Protein AF-A0A7Y3PG27-F1 (afdb_monomer)

Foldseek 3Di:
DAFQACLVVLCVVVVHDLCRLCVQLVHDSVVSVCSNVVVDDDDPSSLCSSQVVSVHHSCVRGNRPPPPAAEPDDDDAQDKFFWAWAFWFNGIHTYGQAAPPGDHDPDWGQWMQGRNDIDGTPALNHEAEEEEQDCLLVLLQVVVCVVCVNYRYGYDYDYQVVLVVCQVVRVHAKYKHWAAPVQHDPVVVVAQKDKDWFKKFKKFKWAAAPLPVPQQDLVSCQVVLFAEQAADPPHRQVSVSQVVCVVVVHGRHPSNDPDDDHQHAQLSSLVCRHVVVGGIYIHTPLSCVVSNIGTNGMDMITIMMMHGPPRDDPVSVVVSVVCLPDPVSQVVQPVRPRMGGDD

pLDDT: mean 87.91, std 10.46, range [34.56, 98.31]

Sequence (343 aa):
MVIGNQVAARRGELGISPGEFARRIGISRQALHAIETGQSTPSVKVALQIAGQLGSTAEELFGAKTDEPALDFAPEPGRSYRLAVGRVRDRLVARRMEAPGGRISGGQSDALMLDGSITHGRGSGRSIFLSGCDPSLGVLADWMSKMDPSNGYRWILSQNSVAKEEVQTGLTNFGLI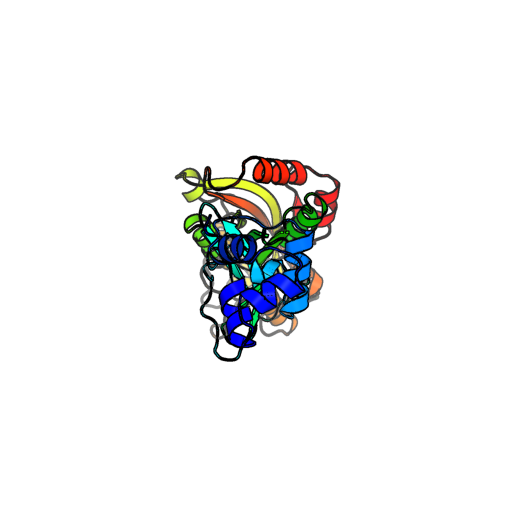HSDPSGTHDWLAEGGFRSVELCTWTISMVVGAGNPKRITSLGAANSGGYRLARRPDGSGAMSLLDAELTRLGTSLSTLSPTGLPEFPDHRSAAMAIKLGLADYGLVATSIALDEGLEVIESYEQKSLLIWADGSNDPVIVERIINELHSNLLSREVQALPGYAMAR

Nearest PDB structures (foldseek):
  7tav-assembly2_B  TM=7.473E-01  e=2.378E-10  Listeria monocytogenes
  1utx-assembly1_B  TM=8.776E-01  e=7.692E-05  Enterococcus faecalis
  2lyk-assembly1_B  TM=8.724E-01  e=1.628E-04  Enterococcus faecalis
  3f51-assembly1_A  TM=9.035E-01  e=8.802E-04  Corynebacterium glutamicum
  6jq1-assembly1_A  TM=6.980E-01  e=2.858E-04  Deinococcus geothermalis DSM 11300

Mean predicted aligned error: 10.67 Å

Solvent-accessible surface area (backbone atoms only — not comparable to full-atom values): 18705 Å² total; per-residue (Å²): 135,66,63,32,56,38,52,56,58,57,36,52,77,70,70,51,50,67,64,59,49,16,57,76,70,72,51,50,55,66,56,46,48,31,35,47,72,66,75,39,87,70,53,72,69,56,36,48,48,51,13,64,76,68,78,53,48,45,60,75,32,56,28,58,62,66,76,80,48,48,62,82,65,84,84,60,90,88,49,69,46,48,20,41,26,18,65,24,68,95,40,49,36,29,38,70,47,56,40,92,92,72,51,72,59,89,66,80,38,21,23,36,32,52,78,87,42,79,41,85,42,86,35,76,54,36,27,45,37,37,22,18,71,59,67,62,50,49,55,50,19,56,50,45,32,68,78,40,71,80,37,38,46,37,60,38,77,29,53,50,69,54,11,52,48,30,25,74,75,43,76,24,55,28,16,37,30,70,33,47,97,89,62,46,60,76,66,59,76,76,47,72,48,45,72,46,72,54,27,39,36,28,40,19,38,32,28,29,61,86,43,86,82,68,70,76,43,71,68,54,38,42,76,65,40,43,33,65,33,40,53,50,87,88,36,70,55,44,53,49,49,53,52,53,30,48,75,70,75,47,68,91,40,88,60,32,62,84,84,72,76,67,23,92,44,53,62,58,26,49,47,33,21,66,73,62,76,15,50,30,36,61,28,42,36,40,54,34,57,77,68,54,39,33,76,66,46,78,45,82,40,38,32,34,39,30,30,38,62,90,48,65,62,64,68,60,54,51,50,54,57,55,48,61,72,29,71,65,56,34,51,61,45,40,67,42,56,53,34,40,56,48,129

Structure (mmCIF, N/CA/C/O backbone):
data_AF-A0A7Y3PG27-F1
#
_entry.id   AF-A0A7Y3PG27-F1
#
loop_
_atom_site.group_PDB
_atom_site.id
_atom_site.type_symbol
_atom_site.label_atom_id
_atom_site.label_alt_id
_atom_site.label_comp_id
_atom_site.label_asym_id
_atom_site.label_entity_id
_atom_site.label_seq_id
_atom_site.pdbx_PDB_ins_code
_atom_site.Cartn_x
_atom_site.Cartn_y
_atom_site.Cartn_z
_atom_site.occupancy
_atom_site.B_iso_or_equiv
_atom_site.auth_seq_id
_atom_site.auth_comp_id
_atom_site.auth_asym_id
_atom_site.auth_atom_id
_atom_site.pdbx_PDB_model_num
ATOM 1 N N . MET A 1 1 ? 24.047 0.388 -26.188 1.00 34.84 1 MET A N 1
ATOM 2 C CA . MET A 1 1 ? 22.834 -0.408 -26.465 1.00 34.84 1 MET A CA 1
ATOM 3 C C . MET A 1 1 ? 23.241 -1.564 -27.364 1.00 34.84 1 MET A C 1
ATOM 5 O O . MET A 1 1 ? 23.559 -1.325 -28.521 1.00 34.84 1 MET A O 1
ATOM 9 N N . VAL A 1 2 ? 23.358 -2.778 -26.825 1.00 34.56 2 VAL A N 1
ATOM 10 C CA . VAL A 1 2 ? 23.652 -3.967 -27.639 1.00 34.56 2 VAL A CA 1
ATOM 11 C C . VAL A 1 2 ? 22.319 -4.451 -28.201 1.00 34.56 2 VAL A C 1
ATOM 13 O O . VAL A 1 2 ? 21.463 -4.920 -27.454 1.00 34.56 2 VAL A O 1
ATOM 16 N N . ILE A 1 3 ? 22.105 -4.258 -29.500 1.00 48.09 3 ILE A N 1
ATOM 17 C CA . ILE A 1 3 ? 20.931 -4.786 -30.201 1.00 48.09 3 ILE A CA 1
ATOM 18 C C . ILE A 1 3 ? 21.030 -6.314 -30.133 1.00 48.09 3 ILE A C 1
ATOM 20 O O . ILE A 1 3 ? 22.033 -6.885 -30.564 1.00 48.09 3 ILE A O 1
ATOM 24 N N . GLY A 1 4 ? 20.033 -6.976 -29.544 1.00 59.41 4 GLY A N 1
ATOM 25 C CA . GLY A 1 4 ? 19.963 -8.430 -29.526 1.00 59.41 4 GLY A CA 1
ATOM 26 C C . GLY A 1 4 ? 19.576 -8.906 -30.917 1.00 59.41 4 GLY A C 1
ATOM 27 O O . GLY A 1 4 ? 18.397 -8.996 -31.224 1.00 59.41 4 GLY A O 1
ATOM 28 N N . ASN A 1 5 ? 20.554 -9.162 -31.787 1.00 77.88 5 ASN A N 1
ATOM 29 C CA . ASN A 1 5 ? 20.273 -9.673 -33.123 1.00 77.88 5 ASN A CA 1
ATOM 30 C C . ASN A 1 5 ? 20.235 -11.207 -33.119 1.00 77.88 5 ASN A C 1
ATOM 32 O O . ASN A 1 5 ? 21.271 -11.853 -32.959 1.00 77.88 5 ASN A O 1
ATOM 36 N N . GLN A 1 6 ? 19.049 -11.787 -33.320 1.00 84.88 6 GLN A N 1
ATOM 37 C CA . GLN A 1 6 ? 18.854 -13.244 -33.373 1.00 84.88 6 GLN A CA 1
ATOM 38 C C . GLN A 1 6 ? 18.711 -13.802 -34.799 1.00 84.88 6 GLN A C 1
ATOM 40 O O . GLN A 1 6 ? 18.499 -15.003 -34.974 1.00 84.88 6 GLN A O 1
ATOM 45 N N . VAL A 1 7 ? 18.854 -12.968 -35.835 1.00 89.19 7 VAL A N 1
ATOM 46 C CA . VAL A 1 7 ? 18.618 -13.359 -37.236 1.00 89.19 7 VAL A CA 1
ATOM 47 C C . VAL A 1 7 ? 19.526 -14.513 -37.657 1.00 89.19 7 VAL A C 1
ATOM 49 O O . VAL A 1 7 ? 19.046 -15.493 -38.223 1.00 89.19 7 VAL A O 1
ATOM 52 N N . ALA A 1 8 ? 20.823 -14.442 -37.341 1.00 89.00 8 ALA A N 1
ATOM 53 C CA . ALA A 1 8 ? 21.778 -15.488 -37.711 1.00 89.00 8 ALA A CA 1
ATOM 54 C C . ALA A 1 8 ? 21.483 -16.828 -37.017 1.00 89.00 8 ALA A C 1
ATOM 56 O O . ALA A 1 8 ? 21.586 -17.880 -37.652 1.00 89.00 8 ALA A O 1
ATOM 57 N N . ALA A 1 9 ? 21.097 -16.780 -35.737 1.00 86.25 9 ALA A N 1
ATOM 58 C CA . ALA A 1 9 ? 20.768 -17.959 -34.940 1.00 86.25 9 ALA A CA 1
ATOM 59 C C . ALA A 1 9 ? 19.505 -18.651 -35.476 1.00 86.25 9 ALA A C 1
ATOM 61 O O . ALA A 1 9 ? 19.568 -19.814 -35.868 1.00 86.25 9 ALA A O 1
ATOM 62 N N . ARG A 1 10 ? 18.400 -17.908 -35.622 1.00 87.75 10 ARG A N 1
ATOM 63 C CA . ARG A 1 10 ? 17.125 -18.425 -36.152 1.00 87.75 10 ARG A CA 1
ATOM 64 C C . ARG A 1 10 ? 17.239 -18.932 -37.584 1.00 87.75 10 ARG A C 1
ATOM 66 O O . ARG A 1 10 ? 16.695 -19.977 -37.930 1.00 87.75 10 ARG A O 1
ATOM 73 N N . ARG A 1 11 ? 18.003 -18.235 -38.429 1.00 93.31 11 ARG A N 1
ATOM 74 C CA . ARG A 1 11 ? 18.301 -18.708 -39.786 1.00 93.31 11 ARG A CA 1
ATOM 75 C C . ARG A 1 11 ? 19.063 -20.041 -39.758 1.00 93.31 11 ARG A C 1
ATOM 77 O O . ARG A 1 11 ? 18.795 -20.909 -40.589 1.00 93.31 11 ARG A O 1
ATOM 84 N N . GLY A 1 12 ? 20.011 -20.188 -38.830 1.00 88.31 12 GLY A N 1
ATOM 85 C CA . GLY A 1 12 ? 20.780 -21.414 -38.613 1.00 88.31 12 GLY A CA 1
ATOM 86 C C . GLY A 1 12 ? 19.918 -22.590 -38.150 1.00 88.31 12 GLY A C 1
ATOM 87 O O . GLY A 1 12 ? 20.046 -23.673 -38.712 1.00 88.31 12 GLY A O 1
ATOM 88 N N . GLU A 1 13 ? 18.999 -22.364 -37.207 1.00 89.81 13 GLU A N 1
ATOM 89 C CA . GLU A 1 13 ? 18.023 -23.363 -36.731 1.00 89.81 13 GLU A CA 1
ATOM 90 C C . GLU A 1 13 ? 17.156 -23.918 -37.871 1.00 89.81 13 GLU A C 1
ATOM 92 O O . GLU A 1 13 ? 16.887 -25.115 -37.931 1.00 89.81 13 GLU A O 1
ATOM 97 N N . LEU A 1 14 ? 16.774 -23.059 -38.819 1.00 88.25 14 LEU A N 1
ATOM 98 C CA . LEU A 1 14 ? 15.997 -23.439 -40.002 1.00 88.25 14 LEU A CA 1
ATOM 99 C C . LEU A 1 14 ? 16.856 -24.014 -41.144 1.00 88.25 14 LEU A C 1
ATOM 101 O O . LEU A 1 14 ? 16.334 -24.306 -42.220 1.00 88.25 14 LEU A O 1
ATOM 105 N N . GLY A 1 15 ? 18.173 -24.145 -40.953 1.00 91.12 15 GLY A N 1
ATOM 106 C CA . GLY A 1 15 ? 19.094 -24.685 -41.956 1.00 91.12 15 GLY A CA 1
ATOM 107 C C . GLY A 1 15 ? 19.232 -23.828 -43.221 1.00 91.12 15 GLY A C 1
ATOM 108 O O . GLY A 1 15 ? 19.679 -24.318 -44.259 1.00 91.12 15 GLY A O 1
ATOM 109 N N . ILE A 1 16 ? 18.850 -22.546 -43.178 1.00 91.88 16 ILE A N 1
ATOM 110 C CA . ILE A 1 16 ? 18.845 -21.680 -44.363 1.00 91.88 16 ILE A CA 1
ATOM 111 C C . ILE A 1 16 ? 20.223 -21.026 -44.527 1.00 91.88 16 ILE A C 1
ATOM 113 O O . ILE A 1 16 ? 20.757 -20.380 -43.621 1.00 91.88 16 ILE A O 1
ATOM 117 N N . SER A 1 17 ? 20.823 -21.139 -45.713 1.00 93.44 17 SER A N 1
ATOM 118 C CA . SER A 1 17 ? 22.098 -20.462 -45.979 1.00 93.44 17 SER A CA 1
ATOM 119 C C . SER A 1 17 ? 21.923 -18.930 -46.050 1.00 93.44 17 SER A C 1
ATOM 121 O O . SER A 1 17 ? 20.880 -18.457 -46.510 1.00 93.44 17 SER A O 1
ATOM 123 N N . PRO A 1 18 ? 22.937 -18.118 -45.683 1.00 91.56 18 PRO A N 1
ATOM 124 C CA . PRO A 1 18 ? 22.844 -16.656 -45.779 1.00 91.56 18 PRO A CA 1
ATOM 125 C C . PRO A 1 18 ? 22.521 -16.161 -47.198 1.00 91.56 18 PRO A C 1
ATOM 127 O O . PRO A 1 18 ? 21.775 -15.206 -47.382 1.00 91.56 18 PRO A O 1
ATOM 130 N N . GLY A 1 19 ? 23.070 -16.818 -48.226 1.00 91.19 19 GLY A N 1
ATOM 131 C CA . GLY A 1 19 ? 22.827 -16.442 -49.622 1.00 91.19 19 GLY A CA 1
ATOM 132 C C . GLY A 1 19 ? 21.399 -16.738 -50.084 1.00 91.19 19 GLY A C 1
ATOM 133 O O . GLY A 1 19 ? 20.801 -15.931 -50.790 1.00 91.19 19 GLY A O 1
ATOM 134 N N . GLU A 1 20 ? 20.841 -17.876 -49.665 1.00 93.31 20 GLU A N 1
ATOM 135 C CA . GLU A 1 20 ? 19.439 -18.230 -49.915 1.00 93.31 20 GLU A CA 1
ATOM 136 C C . GLU A 1 20 ? 18.496 -17.262 -49.193 1.00 93.31 20 GLU A C 1
ATOM 138 O O . GLU A 1 20 ? 17.563 -16.736 -49.796 1.00 93.31 20 GLU A O 1
ATOM 143 N N . PHE A 1 21 ? 18.781 -16.964 -47.926 1.00 95.38 21 PHE A N 1
ATOM 144 C CA . PHE A 1 21 ? 17.953 -16.079 -47.117 1.00 95.38 21 PHE A CA 1
ATOM 145 C C . PHE A 1 21 ? 17.943 -14.639 -47.649 1.00 95.38 21 PHE A C 1
ATOM 147 O O . PHE A 1 21 ? 16.875 -14.068 -47.853 1.00 95.38 21 PHE A O 1
ATOM 154 N N . ALA A 1 22 ? 19.112 -14.079 -47.982 1.00 95.31 22 ALA A N 1
ATOM 155 C CA . ALA A 1 22 ? 19.217 -12.736 -48.560 1.00 95.31 22 ALA A CA 1
ATOM 156 C C . ALA A 1 22 ? 18.390 -12.601 -49.853 1.00 95.31 22 ALA A C 1
ATOM 158 O O . ALA A 1 22 ? 17.677 -11.612 -50.039 1.00 95.31 22 ALA A O 1
ATOM 159 N N . ARG A 1 23 ? 18.410 -13.640 -50.705 1.00 94.31 23 ARG A N 1
ATOM 160 C CA . ARG A 1 23 ? 17.624 -13.692 -51.947 1.00 94.31 23 ARG A CA 1
ATOM 161 C C . ARG A 1 23 ? 16.117 -13.681 -51.681 1.00 94.31 23 ARG A C 1
ATOM 163 O O . ARG A 1 23 ? 15.401 -12.973 -52.378 1.00 94.31 23 ARG A O 1
ATOM 170 N N . ARG A 1 24 ? 15.642 -14.428 -50.676 1.00 93.00 24 ARG A N 1
ATOM 171 C CA . ARG A 1 24 ? 14.215 -14.488 -50.295 1.00 93.00 24 ARG A CA 1
ATOM 172 C C . ARG A 1 24 ? 13.686 -13.157 -49.765 1.00 93.00 24 ARG A C 1
ATOM 174 O O . ARG A 1 24 ? 12.536 -12.816 -50.015 1.00 93.00 24 ARG A O 1
ATOM 181 N N . ILE A 1 25 ? 14.525 -12.410 -49.051 1.00 93.88 25 ILE A N 1
ATOM 182 C CA . ILE A 1 25 ? 14.184 -11.085 -48.515 1.00 93.88 25 ILE A CA 1
ATOM 183 C C . ILE A 1 25 ? 14.291 -9.993 -49.592 1.00 93.88 25 ILE A C 1
ATOM 185 O O . ILE A 1 25 ? 13.582 -8.990 -49.529 1.00 93.88 25 ILE A O 1
ATOM 189 N N . GLY A 1 26 ? 15.141 -10.198 -50.604 1.00 92.94 26 GLY A N 1
ATOM 190 C CA . GLY A 1 26 ? 15.402 -9.220 -51.662 1.00 92.94 26 GLY A CA 1
ATOM 191 C C . GLY A 1 26 ? 16.497 -8.215 -51.298 1.00 92.94 26 GLY A C 1
ATOM 192 O O . GLY A 1 26 ? 16.443 -7.066 -51.728 1.00 92.94 26 GLY A O 1
ATOM 193 N N . ILE A 1 27 ? 17.485 -8.632 -50.498 1.00 95.62 27 ILE A N 1
ATOM 194 C CA . ILE A 1 27 ? 18.646 -7.818 -50.102 1.00 95.62 27 ILE A CA 1
ATOM 195 C C . ILE A 1 27 ? 19.957 -8.493 -50.520 1.00 95.62 27 ILE A C 1
ATOM 197 O O . ILE A 1 27 ? 19.996 -9.682 -50.838 1.00 95.62 27 ILE A O 1
ATOM 201 N N . SER A 1 28 ? 21.061 -7.744 -50.522 1.00 95.25 28 SER A N 1
ATOM 202 C CA . SER A 1 28 ? 22.376 -8.323 -50.809 1.00 95.25 28 SER A CA 1
ATOM 203 C C . SER A 1 28 ? 22.864 -9.198 -49.647 1.00 95.25 28 SER A C 1
ATOM 205 O O . SER A 1 28 ? 22.522 -8.975 -48.485 1.00 95.25 28 SER A O 1
ATOM 207 N N . ARG A 1 29 ? 23.726 -10.183 -49.938 1.00 94.06 29 ARG A N 1
ATOM 208 C CA . ARG A 1 29 ? 24.367 -11.009 -48.897 1.00 94.06 29 ARG A CA 1
ATOM 209 C C . ARG A 1 29 ? 25.198 -10.164 -47.921 1.00 94.06 29 ARG A C 1
ATOM 211 O O . ARG A 1 29 ? 25.267 -10.496 -46.745 1.00 94.06 29 ARG A O 1
ATOM 218 N N . GLN A 1 30 ? 25.796 -9.072 -48.404 1.00 91.81 30 GLN A N 1
ATOM 219 C CA . GLN A 1 30 ? 26.521 -8.102 -47.577 1.00 91.81 30 GLN A CA 1
ATOM 220 C C . GLN A 1 30 ? 25.575 -7.343 -46.640 1.00 91.81 30 GLN A C 1
ATOM 222 O O . GLN A 1 30 ? 25.876 -7.223 -45.459 1.00 91.81 30 GLN A O 1
ATOM 227 N N . ALA A 1 31 ? 24.413 -6.902 -47.135 1.00 91.44 31 ALA A N 1
ATOM 228 C CA . ALA A 1 31 ? 23.398 -6.255 -46.308 1.00 91.44 31 ALA A CA 1
ATOM 229 C C . ALA A 1 31 ? 22.854 -7.212 -45.241 1.00 91.44 31 ALA A C 1
ATOM 231 O O . ALA A 1 31 ? 22.743 -6.830 -44.082 1.00 91.44 31 ALA A O 1
ATOM 232 N N . LEU A 1 32 ? 22.593 -8.477 -45.595 1.00 94.06 32 LEU A N 1
ATOM 233 C CA . LEU A 1 32 ? 22.205 -9.486 -44.608 1.00 94.06 32 LEU A CA 1
ATOM 234 C C . LEU A 1 32 ? 23.297 -9.692 -43.549 1.00 94.06 32 LEU A C 1
ATOM 236 O O . LEU A 1 32 ? 22.980 -9.750 -42.369 1.00 94.06 32 LEU A O 1
ATOM 240 N N . HIS A 1 33 ? 24.569 -9.776 -43.946 1.00 92.06 33 HIS A N 1
ATOM 241 C CA . HIS A 1 33 ? 25.676 -9.931 -43.000 1.00 92.06 33 HIS A CA 1
ATOM 242 C C . HIS A 1 33 ? 25.815 -8.727 -42.057 1.00 92.06 33 HIS A C 1
ATOM 244 O O . HIS A 1 33 ? 25.993 -8.906 -40.853 1.00 92.06 33 HIS A O 1
ATOM 250 N N . ALA A 1 34 ? 25.692 -7.507 -42.585 1.00 88.56 34 ALA A N 1
ATOM 251 C CA . ALA A 1 34 ? 25.728 -6.284 -41.790 1.00 88.56 34 ALA A CA 1
ATOM 252 C C . ALA A 1 34 ? 24.544 -6.211 -40.813 1.00 88.56 34 ALA A C 1
ATOM 254 O O . ALA A 1 34 ? 24.712 -5.782 -39.673 1.00 88.56 34 ALA A O 1
ATOM 255 N N . ILE A 1 35 ? 23.366 -6.697 -41.222 1.00 90.56 35 ILE A N 1
ATOM 256 C CA . ILE A 1 35 ? 22.224 -6.871 -40.326 1.00 90.56 35 ILE A CA 1
ATOM 257 C C . ILE A 1 35 ? 22.584 -7.898 -39.250 1.00 90.56 35 ILE A C 1
ATOM 259 O O . ILE A 1 35 ? 22.637 -7.520 -38.091 1.00 90.56 35 ILE A O 1
ATOM 263 N N . GLU A 1 36 ? 22.900 -9.148 -39.608 1.00 90.75 36 GLU A N 1
ATOM 264 C CA . GLU A 1 36 ? 23.181 -10.267 -38.683 1.00 90.75 36 GLU A CA 1
ATOM 265 C C . GLU A 1 36 ? 24.266 -9.971 -37.635 1.00 90.75 36 GLU A C 1
ATOM 267 O O . GLU A 1 36 ? 24.187 -10.465 -36.514 1.00 90.75 36 GLU A O 1
ATOM 272 N N . THR A 1 37 ? 25.265 -9.161 -37.984 1.00 85.94 37 THR A N 1
ATOM 273 C CA . THR A 1 37 ? 26.367 -8.764 -37.086 1.00 85.94 37 THR A CA 1
ATOM 274 C C . THR A 1 37 ? 26.085 -7.487 -36.290 1.00 85.94 37 THR A C 1
ATOM 276 O O . THR A 1 37 ? 26.927 -7.056 -35.506 1.00 85.94 37 THR A O 1
ATOM 279 N N . GLY A 1 38 ? 24.918 -6.865 -36.484 1.00 82.44 38 GLY A N 1
ATOM 280 C CA . GLY A 1 38 ? 24.526 -5.620 -35.820 1.00 82.44 38 GLY A CA 1
ATOM 281 C C . GLY A 1 38 ? 25.232 -4.367 -36.351 1.00 82.44 38 GLY A C 1
ATOM 282 O O . GLY A 1 38 ? 25.126 -3.309 -35.739 1.00 82.44 38 GLY A O 1
ATOM 283 N N . GLN A 1 39 ? 25.940 -4.461 -37.480 1.00 83.69 39 GLN A N 1
ATOM 284 C CA . GLN A 1 39 ? 26.626 -3.337 -38.129 1.00 83.69 39 GLN A CA 1
ATOM 285 C C . GLN A 1 39 ? 25.663 -2.390 -38.861 1.00 83.69 39 GLN A C 1
ATOM 287 O O . GLN A 1 39 ? 26.015 -1.243 -39.128 1.00 83.69 39 GLN A O 1
ATOM 292 N N . SER A 1 40 ? 24.453 -2.848 -39.195 1.00 84.25 40 SER A N 1
ATOM 293 C CA . SER A 1 40 ? 23.424 -2.019 -39.826 1.00 84.25 40 SER A CA 1
ATOM 294 C C . SER A 1 40 ? 22.029 -2.325 -39.295 1.00 84.25 40 SER A C 1
ATOM 296 O O . SER A 1 40 ? 21.631 -3.490 -39.228 1.00 84.25 40 SER A O 1
ATOM 298 N N . THR A 1 41 ? 21.254 -1.279 -39.018 1.00 84.38 41 THR A N 1
ATOM 299 C CA . THR A 1 41 ? 19.832 -1.400 -38.680 1.00 84.38 41 THR A CA 1
ATOM 300 C C . THR A 1 41 ? 19.006 -1.556 -39.963 1.00 84.38 41 THR A C 1
ATOM 302 O O . THR A 1 41 ? 19.097 -0.695 -40.844 1.00 84.38 41 THR A O 1
ATOM 305 N N . PRO A 1 42 ? 18.202 -2.626 -40.115 1.00 89.44 42 PRO A N 1
ATOM 306 C CA . PRO A 1 42 ? 17.343 -2.789 -41.283 1.00 89.44 42 PRO A CA 1
ATOM 307 C C . PRO A 1 42 ? 16.226 -1.738 -41.308 1.00 89.44 42 PRO A C 1
ATOM 309 O O . PRO A 1 42 ? 15.812 -1.215 -40.275 1.00 89.44 42 PRO A O 1
ATOM 312 N N . SER A 1 43 ? 15.676 -1.467 -42.494 1.00 90.75 43 SER A N 1
ATOM 313 C CA . SER A 1 43 ? 14.412 -0.730 -42.582 1.00 90.75 43 SER A CA 1
ATOM 314 C C . SER A 1 43 ? 13.268 -1.567 -41.999 1.00 90.75 43 SER A C 1
ATOM 316 O O . SER A 1 43 ? 13.325 -2.797 -42.023 1.00 90.75 43 SER A O 1
ATOM 318 N N . VAL A 1 44 ? 12.190 -0.916 -41.546 1.00 86.88 44 VAL A N 1
ATOM 319 C CA . VAL A 1 44 ? 10.996 -1.599 -41.004 1.00 86.88 44 VAL A CA 1
ATOM 320 C C . VAL A 1 44 ? 10.468 -2.663 -41.973 1.00 86.88 44 VAL A C 1
ATOM 322 O O . VAL A 1 44 ? 10.156 -3.778 -41.569 1.00 86.88 44 VAL A O 1
ATOM 325 N N . LYS A 1 45 ? 10.448 -2.360 -43.278 1.00 92.75 45 LYS A N 1
ATOM 326 C CA . LYS A 1 45 ? 10.041 -3.310 -44.322 1.00 92.75 45 LYS A CA 1
ATOM 327 C C . LYS A 1 45 ? 10.922 -4.564 -44.332 1.00 92.75 45 LYS A C 1
ATOM 329 O O . LYS A 1 45 ? 10.397 -5.672 -44.345 1.00 92.75 45 LYS A O 1
ATOM 334 N N . VAL A 1 46 ? 12.243 -4.389 -44.306 1.00 93.31 46 VAL A N 1
ATOM 335 C CA . VAL A 1 46 ? 13.200 -5.505 -44.309 1.00 93.31 46 VAL A CA 1
ATOM 336 C C . VAL A 1 46 ? 13.105 -6.300 -43.004 1.00 93.31 46 VAL A C 1
ATOM 338 O O . VAL A 1 46 ? 13.110 -7.526 -43.048 1.00 93.31 46 VAL A O 1
ATOM 341 N N . ALA A 1 47 ? 12.941 -5.631 -41.861 1.00 91.75 47 ALA A N 1
ATOM 342 C CA . ALA A 1 47 ? 12.762 -6.281 -40.564 1.00 91.75 47 ALA A CA 1
ATOM 343 C C . ALA A 1 47 ? 11.512 -7.178 -40.532 1.00 91.75 47 ALA A C 1
ATOM 345 O O . ALA A 1 47 ? 11.604 -8.336 -40.132 1.00 91.75 47 ALA A O 1
ATOM 346 N N . LEU A 1 48 ? 10.369 -6.688 -41.028 1.00 91.81 48 LEU A N 1
ATOM 347 C CA . LEU A 1 48 ? 9.124 -7.463 -41.106 1.00 91.81 48 LEU A CA 1
ATOM 348 C C . LEU A 1 48 ? 9.216 -8.633 -42.096 1.00 91.81 48 LEU A C 1
ATOM 350 O O . LEU A 1 48 ? 8.676 -9.705 -41.831 1.00 91.81 48 LEU A O 1
ATOM 354 N N . GLN A 1 49 ? 9.922 -8.466 -43.220 1.00 93.50 49 GLN A N 1
ATOM 355 C CA . GLN A 1 49 ? 10.172 -9.569 -44.157 1.00 93.50 49 GLN A CA 1
ATOM 356 C C . GLN A 1 49 ? 11.050 -10.657 -43.530 1.00 93.50 49 GLN A C 1
ATOM 358 O O . GLN A 1 49 ? 10.776 -11.843 -43.715 1.00 93.50 49 GLN A O 1
ATOM 363 N N . ILE A 1 50 ? 12.091 -10.262 -42.788 1.00 93.69 50 ILE A N 1
ATOM 364 C CA . ILE A 1 50 ? 12.966 -11.190 -42.064 1.00 93.69 50 ILE A CA 1
ATOM 365 C C . ILE A 1 50 ? 12.156 -11.946 -41.004 1.00 93.69 50 ILE A C 1
ATOM 367 O O . ILE A 1 50 ? 12.215 -13.173 -40.967 1.00 93.69 50 ILE A O 1
ATOM 371 N N . ALA A 1 51 ? 11.351 -11.234 -40.212 1.00 92.31 51 ALA A N 1
ATOM 372 C CA . ALA A 1 51 ? 10.457 -11.806 -39.207 1.00 92.31 51 ALA A CA 1
ATOM 373 C C . ALA A 1 51 ? 9.489 -12.836 -39.810 1.00 92.31 51 ALA A C 1
ATOM 375 O O . ALA A 1 51 ? 9.450 -13.986 -39.371 1.00 92.31 51 ALA A O 1
ATOM 376 N N . GLY A 1 52 ? 8.803 -12.471 -40.898 1.00 90.75 52 GLY A N 1
ATOM 377 C CA . GLY A 1 52 ? 7.869 -13.360 -41.588 1.00 90.75 52 GLY A CA 1
ATOM 378 C C . GLY A 1 52 ? 8.517 -14.626 -42.158 1.00 90.75 52 GLY A C 1
ATOM 379 O O . GLY A 1 52 ? 7.919 -15.695 -42.093 1.00 90.75 52 GLY A O 1
ATOM 380 N N . GLN A 1 53 ? 9.747 -14.543 -42.679 1.00 91.88 53 GLN A N 1
ATOM 381 C CA . GLN A 1 53 ? 10.470 -15.714 -43.203 1.00 91.88 53 GLN A CA 1
ATOM 382 C C . GLN A 1 53 ? 11.025 -16.631 -42.104 1.00 91.88 53 GLN A C 1
ATOM 384 O O . GLN A 1 53 ? 11.252 -17.811 -42.362 1.00 91.88 53 GLN A O 1
ATOM 389 N N . LEU A 1 54 ? 11.265 -16.098 -40.905 1.00 90.44 54 LEU A N 1
ATOM 390 C CA . LEU A 1 54 ? 11.768 -16.857 -39.757 1.00 90.44 54 LEU A CA 1
ATOM 391 C C . LEU A 1 54 ? 10.650 -17.335 -38.819 1.00 90.44 54 LEU A C 1
ATOM 393 O O . LEU A 1 54 ? 10.947 -18.011 -37.840 1.00 90.44 54 LEU A O 1
ATOM 397 N N . GLY A 1 55 ? 9.385 -16.999 -39.100 1.00 85.00 55 GLY A N 1
ATOM 398 C CA . GLY A 1 55 ? 8.254 -17.355 -38.238 1.00 85.00 55 GLY A CA 1
ATOM 399 C C . GLY A 1 55 ? 8.310 -16.698 -36.853 1.00 85.00 55 GLY A C 1
ATOM 400 O O . GLY A 1 55 ? 7.840 -17.284 -35.885 1.00 85.00 55 GLY A O 1
ATOM 401 N N . SER A 1 56 ? 8.911 -15.511 -36.759 1.00 85.69 56 SER A N 1
ATOM 402 C CA . SER A 1 56 ? 9.138 -14.758 -35.517 1.00 85.69 56 SER A CA 1
ATOM 403 C C . SER A 1 56 ? 8.635 -13.319 -35.690 1.00 85.69 56 SER A C 1
ATOM 405 O O . SER A 1 56 ? 8.115 -12.960 -36.750 1.00 85.69 56 SER A O 1
ATOM 407 N N . THR A 1 57 ? 8.750 -12.485 -34.660 1.00 85.06 57 THR A N 1
ATOM 408 C CA . THR A 1 57 ? 8.421 -11.051 -34.723 1.00 85.06 57 THR A CA 1
ATOM 409 C C . THR A 1 57 ? 9.675 -10.190 -34.891 1.00 85.06 57 THR A C 1
ATOM 411 O O . THR A 1 57 ? 10.796 -10.627 -34.626 1.00 85.06 57 THR A O 1
ATOM 414 N N . ALA A 1 58 ? 9.514 -8.947 -35.358 1.00 84.44 58 ALA A N 1
ATOM 415 C CA . ALA A 1 58 ? 10.649 -8.030 -35.469 1.00 84.44 58 ALA A CA 1
ATOM 416 C C . ALA A 1 58 ? 11.223 -7.699 -34.078 1.00 84.44 58 ALA A C 1
ATOM 418 O O . ALA A 1 58 ? 12.432 -7.547 -33.928 1.00 84.44 58 ALA A O 1
ATOM 419 N N . GLU A 1 59 ? 10.365 -7.656 -33.063 1.00 79.06 59 GLU A N 1
ATOM 420 C CA . GLU A 1 59 ? 10.708 -7.451 -31.661 1.00 79.06 59 GLU A CA 1
ATOM 421 C C . GLU A 1 59 ? 11.565 -8.596 -31.103 1.00 79.06 59 GLU A C 1
ATOM 423 O O . GLU A 1 59 ? 12.575 -8.339 -30.458 1.00 79.06 59 GLU A O 1
ATOM 428 N N . GLU A 1 60 ? 11.232 -9.855 -31.392 1.00 76.50 60 GLU A N 1
ATOM 429 C CA . GLU A 1 60 ? 12.035 -11.015 -30.967 1.00 76.50 60 GLU A CA 1
ATOM 430 C C . GLU A 1 60 ? 13.409 -11.080 -31.657 1.00 76.50 60 GLU A C 1
ATOM 432 O O . GLU A 1 60 ? 14.394 -11.514 -31.055 1.00 76.50 60 GLU A O 1
ATOM 437 N N . LEU A 1 61 ? 13.487 -10.662 -32.926 1.00 82.69 61 LEU A N 1
ATOM 438 C CA . LEU A 1 61 ? 14.701 -10.770 -33.743 1.00 82.69 61 LEU A CA 1
ATOM 439 C C . LEU A 1 61 ? 15.669 -9.598 -33.597 1.00 82.69 61 LEU A C 1
ATOM 441 O O . LEU A 1 61 ? 16.875 -9.791 -33.767 1.00 82.69 61 LEU A O 1
ATOM 445 N N . PHE A 1 62 ? 15.136 -8.399 -33.362 1.00 82.62 62 PHE A N 1
ATOM 446 C CA . PHE A 1 62 ? 15.884 -7.140 -33.348 1.00 82.62 62 PHE A CA 1
ATOM 447 C C . PHE A 1 62 ? 15.694 -6.338 -32.060 1.00 82.62 62 PHE A C 1
ATOM 449 O O . PHE A 1 62 ? 16.247 -5.241 -31.943 1.00 82.62 62 PHE A O 1
ATOM 456 N N . GLY A 1 63 ? 14.916 -6.847 -31.103 1.00 66.38 63 GLY A N 1
ATOM 457 C CA . GLY A 1 63 ? 14.769 -6.236 -29.793 1.00 66.38 63 GLY A CA 1
ATOM 458 C C . GLY A 1 63 ? 16.131 -6.034 -29.137 1.00 66.38 63 GLY A C 1
ATOM 459 O O . GLY A 1 63 ? 17.055 -6.839 -29.286 1.00 66.38 63 GLY A O 1
ATOM 460 N N . ALA A 1 64 ? 16.293 -4.933 -28.406 1.00 57.31 64 ALA A N 1
ATOM 461 C CA . ALA A 1 64 ? 17.430 -4.829 -27.502 1.00 57.31 64 ALA A CA 1
ATOM 462 C C . ALA A 1 64 ? 17.413 -6.057 -26.578 1.00 57.31 64 ALA A C 1
ATOM 464 O O . ALA A 1 64 ? 16.336 -6.458 -26.135 1.00 57.31 64 ALA A O 1
ATOM 465 N N . LYS A 1 65 ? 18.581 -6.639 -26.262 1.00 50.78 65 LYS A N 1
ATOM 466 C CA . LYS A 1 65 ? 18.668 -7.449 -25.042 1.00 50.78 65 LYS A CA 1
ATOM 467 C C . LYS A 1 65 ? 18.254 -6.507 -23.919 1.00 50.78 65 LYS A C 1
ATOM 469 O O . LYS A 1 65 ? 19.007 -5.596 -23.580 1.00 50.78 65 LYS A O 1
ATOM 474 N N . THR A 1 66 ? 17.019 -6.637 -23.453 1.00 54.16 66 THR A N 1
ATOM 475 C CA . THR A 1 66 ? 16.560 -5.928 -22.271 1.00 54.16 66 THR A CA 1
ATOM 476 C C . THR A 1 66 ? 17.449 -6.383 -21.133 1.00 54.16 66 THR A C 1
ATOM 478 O O . THR A 1 66 ? 17.720 -7.581 -21.030 1.00 54.16 66 THR A O 1
ATOM 481 N N . ASP A 1 67 ? 17.929 -5.441 -20.320 1.00 61.53 67 ASP A N 1
ATOM 482 C CA . ASP A 1 67 ? 18.479 -5.784 -19.010 1.00 61.53 67 ASP A CA 1
ATOM 483 C C . ASP A 1 67 ? 17.514 -6.797 -18.384 1.00 61.53 67 ASP A C 1
ATOM 485 O O . ASP A 1 67 ? 16.310 -6.529 -18.336 1.00 61.53 67 ASP A O 1
ATOM 489 N N . GLU A 1 68 ? 17.989 -7.988 -18.015 1.00 72.19 68 GLU A N 1
ATOM 490 C CA . GLU A 1 68 ? 17.108 -8.948 -17.356 1.00 72.19 68 GLU A CA 1
ATOM 491 C C . GLU A 1 68 ? 16.621 -8.294 -16.062 1.00 72.19 68 GLU A C 1
ATOM 493 O O . GLU A 1 68 ? 17.445 -7.841 -15.259 1.00 72.19 68 GLU A O 1
ATOM 498 N N . PRO A 1 69 ? 15.299 -8.148 -15.876 1.00 84.44 69 PRO A N 1
ATOM 499 C CA . PRO A 1 69 ? 14.801 -7.442 -14.718 1.00 84.44 69 PRO A CA 1
ATOM 500 C C . PRO A 1 69 ? 15.126 -8.242 -13.458 1.00 84.44 69 PRO A C 1
ATOM 502 O O . PRO A 1 69 ? 14.930 -9.458 -13.410 1.00 84.44 69 PRO A O 1
ATOM 505 N N . ALA A 1 70 ? 15.577 -7.550 -12.416 1.00 86.12 70 ALA A N 1
ATOM 506 C CA . ALA A 1 70 ? 15.732 -8.163 -11.107 1.00 86.12 70 ALA A CA 1
ATOM 507 C C . ALA A 1 70 ? 14.348 -8.547 -10.565 1.00 86.12 70 ALA A C 1
ATOM 509 O O . ALA A 1 70 ? 13.440 -7.713 -10.526 1.00 86.12 70 ALA A O 1
ATOM 510 N N . LEU A 1 71 ? 14.190 -9.807 -10.161 1.00 88.44 71 LEU A N 1
ATOM 511 C CA . LEU A 1 71 ? 12.964 -10.308 -9.544 1.00 88.44 71 LEU A CA 1
ATOM 512 C C . LEU A 1 71 ? 12.940 -9.946 -8.058 1.00 88.44 71 LEU A C 1
ATOM 514 O O . LEU A 1 71 ? 13.945 -10.108 -7.368 1.00 88.44 71 LEU A O 1
ATOM 518 N N . ASP A 1 72 ? 11.783 -9.514 -7.556 1.00 84.69 72 ASP A N 1
ATOM 519 C CA . ASP A 1 72 ? 11.574 -9.239 -6.126 1.00 84.69 72 ASP A CA 1
ATOM 520 C C . ASP A 1 72 ? 11.224 -10.484 -5.293 1.00 84.69 72 ASP A C 1
ATOM 522 O O . ASP A 1 72 ? 10.996 -10.394 -4.088 1.00 84.69 72 ASP A O 1
ATOM 526 N N . PHE A 1 73 ? 11.188 -11.660 -5.918 1.00 86.75 73 PHE A N 1
ATOM 527 C CA . PHE A 1 73 ? 10.836 -12.925 -5.284 1.00 86.75 73 PHE A CA 1
ATOM 528 C C . PHE A 1 73 ? 11.634 -14.084 -5.881 1.00 86.75 73 PHE A C 1
ATOM 530 O O . PHE A 1 73 ? 12.129 -14.006 -7.005 1.00 86.75 73 PHE A O 1
ATOM 537 N N . ALA A 1 74 ? 11.711 -15.188 -5.137 1.00 87.88 74 ALA A N 1
ATOM 538 C CA . ALA A 1 74 ? 12.209 -16.461 -5.643 1.00 87.88 74 ALA A CA 1
ATOM 539 C C . ALA A 1 74 ? 11.060 -17.228 -6.330 1.00 87.88 74 ALA A C 1
ATOM 541 O O . ALA A 1 74 ? 10.089 -17.575 -5.648 1.00 87.88 74 ALA A O 1
ATOM 542 N N . PRO A 1 75 ? 11.123 -17.493 -7.649 1.00 86.75 75 PRO A N 1
ATOM 543 C CA . PRO A 1 75 ? 10.085 -18.252 -8.339 1.00 86.75 75 PRO A CA 1
ATOM 544 C C . PRO A 1 75 ? 10.001 -19.699 -7.848 1.00 86.75 75 PRO A C 1
ATOM 546 O O . PRO A 1 75 ? 11.013 -20.380 -7.683 1.00 86.75 75 PRO A O 1
ATOM 549 N N . GLU A 1 76 ? 8.780 -20.186 -7.655 1.00 86.56 76 GLU A N 1
ATOM 550 C CA . GLU A 1 76 ? 8.499 -21.582 -7.338 1.00 86.56 76 GLU A CA 1
ATOM 551 C C . GLU A 1 76 ? 8.591 -22.429 -8.621 1.00 86.56 76 GLU A C 1
ATOM 553 O O . GLU A 1 76 ? 8.027 -22.043 -9.655 1.00 86.56 76 GLU A O 1
ATOM 558 N N . PRO A 1 77 ? 9.256 -23.598 -8.583 1.00 84.12 77 PRO A N 1
ATOM 559 C CA . PRO A 1 77 ? 9.319 -24.497 -9.731 1.00 84.12 77 PRO A CA 1
ATOM 560 C C . PRO A 1 77 ? 7.927 -24.887 -10.249 1.00 84.12 77 PRO A C 1
ATOM 562 O O . PRO A 1 77 ? 7.054 -25.275 -9.475 1.00 84.12 77 PRO A O 1
ATOM 565 N N . GLY A 1 78 ? 7.727 -24.806 -11.568 1.00 84.31 78 GLY A N 1
ATOM 566 C CA . GLY A 1 78 ? 6.470 -25.184 -12.230 1.00 84.31 78 GLY A CA 1
ATOM 567 C C . GLY A 1 78 ? 5.317 -24.189 -12.059 1.00 84.31 78 GLY A C 1
ATOM 568 O O . GLY A 1 78 ? 4.204 -24.468 -12.504 1.00 84.31 78 GLY A O 1
ATOM 569 N N . ARG A 1 79 ? 5.554 -23.031 -11.431 1.00 86.75 79 ARG A N 1
ATOM 570 C CA . ARG A 1 79 ? 4.549 -21.978 -11.274 1.00 86.75 79 ARG A CA 1
ATOM 571 C C . ARG A 1 79 ? 4.758 -20.861 -12.290 1.00 86.75 79 ARG A C 1
ATOM 573 O O . ARG A 1 79 ? 5.875 -20.409 -12.525 1.00 86.75 79 ARG A O 1
ATOM 580 N N . SER A 1 80 ? 3.655 -20.396 -12.867 1.00 88.81 80 SER A N 1
ATOM 581 C CA . SER A 1 80 ? 3.641 -19.226 -13.744 1.00 88.81 80 SER A CA 1
ATOM 582 C C . SER A 1 80 ? 3.316 -17.953 -12.969 1.00 88.81 80 SER A C 1
ATOM 584 O O . SER A 1 80 ? 2.517 -17.979 -12.029 1.00 88.81 80 SER A O 1
ATOM 586 N N . TYR A 1 81 ? 3.895 -16.834 -13.403 1.00 88.94 81 TYR A N 1
ATOM 587 C CA . TYR A 1 81 ? 3.705 -15.531 -12.764 1.00 88.94 81 TYR A CA 1
ATOM 588 C C . TYR A 1 81 ? 3.388 -14.444 -13.779 1.00 88.94 81 TYR A C 1
ATOM 590 O O . TYR A 1 81 ? 3.973 -14.397 -14.864 1.00 88.94 81 TYR A O 1
ATOM 598 N N . ARG A 1 82 ? 2.500 -13.525 -13.394 1.00 90.06 82 ARG A N 1
ATOM 599 C CA . ARG A 1 82 ? 2.281 -12.276 -14.120 1.00 90.06 82 ARG A CA 1
ATOM 600 C C . ARG A 1 82 ? 3.164 -11.210 -13.501 1.00 90.06 82 ARG A C 1
ATOM 602 O O . ARG A 1 82 ? 3.127 -10.987 -12.291 1.00 90.06 82 ARG A O 1
ATOM 609 N N . LEU A 1 83 ? 3.963 -10.565 -14.337 1.00 90.69 83 LEU A N 1
ATOM 610 C CA . LEU A 1 83 ? 4.965 -9.609 -13.901 1.00 90.69 83 LEU A CA 1
ATOM 611 C C . LEU A 1 83 ? 4.620 -8.214 -14.414 1.00 90.69 83 LEU A C 1
ATOM 613 O O . LEU A 1 83 ? 4.283 -8.027 -15.586 1.00 90.69 83 LEU A O 1
ATOM 617 N N . ALA A 1 84 ? 4.736 -7.237 -13.527 1.00 91.56 84 ALA A N 1
ATOM 618 C CA . ALA A 1 84 ? 4.853 -5.840 -13.893 1.00 91.56 84 ALA A CA 1
ATOM 619 C C . ALA A 1 84 ? 6.339 -5.479 -13.948 1.00 91.56 84 ALA A C 1
ATOM 621 O O . ALA A 1 84 ? 7.097 -5.830 -13.045 1.00 91.56 84 ALA A O 1
ATOM 622 N N . VAL A 1 85 ? 6.761 -4.806 -15.013 1.00 92.00 85 VAL A N 1
ATOM 623 C CA . VAL A 1 85 ? 8.168 -4.500 -15.286 1.00 92.00 85 VAL A CA 1
ATOM 624 C C . VAL A 1 85 ? 8.323 -2.996 -15.416 1.00 92.00 85 VAL A C 1
ATOM 626 O O . VAL A 1 85 ? 7.624 -2.347 -16.196 1.00 92.00 85 VAL A O 1
ATOM 629 N N . GLY A 1 86 ? 9.226 -2.440 -14.619 1.00 91.69 86 GLY A N 1
ATOM 630 C CA . GLY A 1 86 ? 9.415 -1.004 -14.485 1.00 91.69 86 GLY A CA 1
ATOM 631 C C . GLY A 1 86 ? 10.838 -0.667 -14.082 1.00 91.69 86 GLY A C 1
ATOM 632 O O . GLY A 1 86 ? 11.572 -1.516 -13.573 1.00 91.69 86 GLY A O 1
ATOM 633 N N . ARG A 1 87 ? 11.250 0.575 -14.333 1.00 90.62 87 ARG A N 1
ATOM 634 C CA . ARG A 1 87 ? 12.571 1.059 -13.930 1.00 90.62 87 ARG A CA 1
ATOM 635 C C . ARG A 1 87 ? 12.447 1.819 -12.611 1.00 90.62 87 ARG A C 1
ATOM 637 O O . ARG A 1 87 ? 11.680 2.775 -12.510 1.00 90.62 87 ARG A O 1
ATOM 644 N N . VAL A 1 88 ? 13.221 1.397 -11.618 1.00 93.25 88 VAL A N 1
ATOM 645 C CA . VAL A 1 88 ? 13.355 2.073 -10.326 1.00 93.25 88 VAL A CA 1
ATOM 646 C C . VAL A 1 88 ? 14.802 2.525 -10.211 1.00 93.25 88 VAL A C 1
ATOM 648 O O . VAL A 1 88 ? 15.718 1.701 -10.220 1.00 93.25 88 VAL A O 1
ATOM 651 N N . ARG A 1 89 ? 15.022 3.844 -10.156 1.00 90.25 89 ARG A N 1
ATOM 652 C CA . ARG A 1 89 ? 16.358 4.452 -10.268 1.00 90.25 89 ARG A CA 1
ATOM 653 C C . ARG A 1 89 ? 17.063 3.976 -11.553 1.00 90.25 89 ARG A C 1
ATOM 655 O O . ARG A 1 89 ? 16.554 4.163 -12.655 1.00 90.25 89 ARG A O 1
ATOM 662 N N . ASP A 1 90 ? 18.218 3.336 -11.426 1.00 84.25 90 ASP A N 1
ATOM 663 C CA . ASP A 1 90 ? 19.034 2.799 -12.511 1.00 84.25 90 ASP A CA 1
ATOM 664 C C . ASP A 1 90 ? 18.741 1.322 -12.835 1.00 84.25 90 ASP A C 1
ATOM 666 O O . ASP A 1 90 ? 19.349 0.771 -13.753 1.00 84.25 90 ASP A O 1
ATOM 670 N N . ARG A 1 91 ? 17.784 0.680 -12.150 1.00 87.44 91 ARG A N 1
ATOM 671 C CA . ARG A 1 91 ? 17.536 -0.768 -12.246 1.00 87.44 91 ARG A CA 1
ATOM 672 C C . ARG A 1 91 ? 16.201 -1.090 -12.895 1.00 87.44 91 ARG A C 1
ATOM 674 O O . ARG A 1 91 ? 15.190 -0.457 -12.601 1.00 87.44 91 ARG A O 1
ATOM 681 N N . LEU A 1 92 ? 16.188 -2.111 -13.750 1.00 88.94 92 LEU A N 1
ATOM 682 C CA . LEU A 1 92 ? 14.949 -2.720 -14.221 1.00 88.94 92 LEU A CA 1
ATOM 683 C C . LEU A 1 92 ? 14.496 -3.767 -13.197 1.00 88.94 92 LEU A C 1
ATOM 685 O O . LEU A 1 92 ? 15.258 -4.670 -12.855 1.00 88.94 92 LEU A O 1
ATOM 689 N N . VAL A 1 93 ? 13.270 -3.632 -12.703 1.00 92.12 93 VAL A N 1
ATOM 690 C CA . VAL A 1 93 ? 12.683 -4.497 -11.676 1.00 92.12 93 VAL A CA 1
ATOM 691 C C . VAL A 1 93 ? 11.442 -5.168 -12.249 1.00 92.12 93 VAL A C 1
ATOM 693 O O . VAL A 1 93 ? 10.626 -4.524 -12.915 1.00 92.12 93 VAL A O 1
ATOM 696 N N . ALA A 1 94 ? 11.300 -6.465 -11.989 1.00 91.81 94 ALA A N 1
ATOM 697 C CA . ALA A 1 94 ? 10.105 -7.238 -12.285 1.00 91.81 94 ALA A CA 1
ATOM 698 C C . ALA A 1 94 ? 9.431 -7.633 -10.975 1.00 91.81 94 ALA A C 1
ATOM 700 O O . ALA A 1 94 ? 10.005 -8.357 -10.162 1.00 91.81 94 ALA A O 1
ATOM 701 N N . ARG A 1 95 ? 8.197 -7.162 -10.803 1.00 91.19 95 ARG A N 1
ATOM 702 C CA . ARG A 1 95 ? 7.383 -7.407 -9.616 1.00 91.19 95 ARG A CA 1
ATOM 703 C C . ARG A 1 95 ? 6.222 -8.324 -9.932 1.00 91.19 95 ARG A C 1
ATOM 705 O O . ARG A 1 95 ? 5.546 -8.153 -10.951 1.00 91.19 95 ARG A O 1
ATOM 712 N N . ARG A 1 96 ? 5.958 -9.279 -9.045 1.00 89.75 96 ARG A N 1
ATOM 713 C CA . ARG A 1 96 ? 4.773 -10.138 -9.144 1.00 89.75 96 ARG A CA 1
ATOM 714 C C . ARG A 1 96 ? 3.490 -9.311 -8.984 1.00 89.75 96 ARG A C 1
ATOM 716 O O . ARG A 1 96 ? 3.365 -8.522 -8.053 1.00 89.75 96 ARG A O 1
ATOM 723 N N . MET A 1 97 ? 2.518 -9.511 -9.875 1.00 85.94 97 MET A N 1
ATOM 724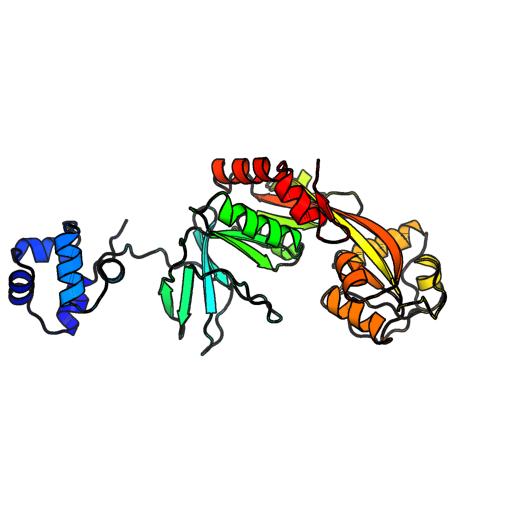 C CA . MET A 1 97 ? 1.239 -8.784 -9.840 1.00 85.94 97 MET A CA 1
ATOM 725 C C . MET A 1 97 ? 0.204 -9.386 -8.883 1.00 85.94 97 MET A C 1
ATOM 727 O O . MET A 1 97 ? -0.752 -8.709 -8.506 1.00 85.94 97 MET A O 1
ATOM 731 N N . GLU A 1 98 ? 0.334 -10.659 -8.513 1.00 77.88 98 GLU A N 1
ATOM 732 C CA . GLU A 1 98 ? -0.541 -11.293 -7.528 1.00 77.88 98 GLU A CA 1
ATOM 733 C C . GLU A 1 98 ? 0.042 -11.162 -6.121 1.00 77.88 98 GLU A C 1
ATOM 735 O O . GLU A 1 98 ? 1.148 -11.630 -5.857 1.00 77.88 98 GLU A O 1
ATOM 740 N N . ALA A 1 99 ? -0.729 -10.626 -5.179 1.00 65.50 99 ALA A N 1
ATOM 741 C CA . ALA A 1 99 ? -0.290 -10.573 -3.791 1.00 65.50 99 ALA A CA 1
ATOM 742 C C . ALA A 1 99 ? -0.330 -11.970 -3.129 1.00 65.50 99 ALA A C 1
ATOM 744 O O . ALA A 1 99 ? -1.148 -12.828 -3.506 1.00 65.50 99 ALA A O 1
ATOM 745 N N . PRO A 1 100 ? 0.507 -12.226 -2.108 1.00 52.66 100 PRO A N 1
ATOM 746 C CA . PRO A 1 100 ? 0.279 -13.316 -1.161 1.00 52.66 100 PRO A CA 1
ATOM 747 C C . PRO A 1 100 ? -1.152 -13.235 -0.594 1.00 52.66 100 PRO A C 1
ATOM 749 O O . PRO A 1 100 ? -1.631 -12.151 -0.274 1.00 52.66 100 PRO A O 1
ATOM 752 N N . GLY A 1 101 ? -1.867 -14.363 -0.521 1.00 55.31 101 GLY A N 1
ATOM 753 C CA . GLY A 1 101 ? -3.280 -14.394 -0.101 1.00 55.31 101 GLY A CA 1
ATOM 754 C C . GLY A 1 101 ? -4.313 -14.311 -1.236 1.00 55.31 101 GLY A C 1
ATOM 755 O O . GLY A 1 101 ? -5.507 -14.251 -0.966 1.00 55.31 101 GLY A O 1
ATOM 756 N N . GLY A 1 102 ? -3.883 -14.342 -2.504 1.00 54.31 102 GLY A N 1
ATOM 757 C CA . GLY A 1 102 ? -4.773 -14.612 -3.643 1.00 54.31 102 GLY A CA 1
ATOM 758 C C . GLY A 1 102 ? -5.491 -13.398 -4.237 1.00 54.31 102 GLY A C 1
ATOM 759 O O . GLY A 1 102 ? -6.372 -13.572 -5.075 1.00 54.31 102 GLY A O 1
ATOM 760 N N . ARG A 1 103 ? -5.115 -12.166 -3.862 1.00 61.53 103 ARG A N 1
ATOM 761 C CA . ARG A 1 103 ? -5.601 -10.974 -4.576 1.00 61.53 103 ARG A CA 1
ATOM 762 C C . ARG A 1 103 ? -4.942 -10.897 -5.951 1.00 61.53 103 ARG A C 1
ATOM 764 O O . ARG A 1 103 ? -3.727 -10.727 -6.061 1.00 61.53 103 ARG A O 1
ATOM 771 N N . ILE A 1 104 ? -5.761 -11.022 -6.990 1.00 65.12 104 ILE A N 1
ATOM 772 C CA . ILE A 1 104 ? -5.349 -10.872 -8.385 1.00 65.12 104 ILE A CA 1
ATOM 773 C C . ILE A 1 104 ? -5.483 -9.398 -8.765 1.00 65.12 104 ILE A C 1
ATOM 775 O O . ILE A 1 104 ? -6.571 -8.833 -8.677 1.00 65.12 104 ILE A O 1
ATOM 779 N N . SER A 1 105 ? -4.393 -8.780 -9.221 1.00 67.69 105 SER A N 1
ATOM 780 C CA . SER A 1 105 ? -4.464 -7.468 -9.867 1.00 67.69 105 SER A CA 1
ATOM 781 C C . SER A 1 105 ? -5.037 -7.614 -11.283 1.00 67.69 105 SER A C 1
ATOM 783 O O . SER A 1 105 ? -4.520 -8.384 -12.100 1.00 67.69 105 SER A O 1
ATOM 785 N N . GLY A 1 106 ? -6.128 -6.898 -11.572 1.00 66.81 106 GLY A N 1
ATOM 786 C CA . GLY A 1 106 ? -6.869 -6.994 -12.837 1.00 66.81 106 GLY A CA 1
ATOM 787 C C . GLY A 1 106 ? -6.185 -6.348 -14.052 1.00 66.81 106 GLY A C 1
ATOM 788 O O . GLY A 1 106 ? -6.648 -6.539 -15.172 1.00 66.81 106 GLY A O 1
ATOM 789 N N . GLY A 1 107 ? -5.087 -5.604 -13.863 1.00 74.69 107 GLY A N 1
ATOM 790 C CA . GLY A 1 107 ? -4.370 -4.918 -14.948 1.00 74.69 107 GLY A CA 1
ATOM 791 C C . GLY A 1 107 ? -3.555 -5.867 -15.831 1.00 74.69 107 GLY A C 1
ATOM 792 O O . GLY A 1 107 ? -3.146 -6.925 -15.370 1.00 74.69 107 GLY A O 1
ATOM 793 N N . GLN A 1 108 ? -3.296 -5.506 -17.092 1.00 82.00 108 GLN A N 1
ATOM 794 C CA . GLN A 1 108 ? -2.467 -6.301 -18.013 1.00 82.00 108 GLN A CA 1
ATOM 795 C C . GLN A 1 108 ? -1.006 -6.392 -17.531 1.00 82.00 108 GLN A C 1
ATOM 797 O O . GLN A 1 108 ? -0.464 -5.422 -17.005 1.00 82.00 108 GLN A O 1
ATOM 802 N N . SER A 1 109 ? -0.368 -7.553 -17.718 1.00 87.69 109 SER A N 1
ATOM 803 C CA . SER A 1 109 ? 1.030 -7.766 -17.333 1.00 87.69 109 SER A CA 1
ATOM 804 C C . SER A 1 109 ? 2.012 -7.259 -18.388 1.00 87.69 109 SER A C 1
ATOM 806 O O . SER A 1 109 ? 1.770 -7.372 -19.595 1.00 87.69 109 SER A O 1
ATOM 808 N N . ASP A 1 110 ? 3.146 -6.737 -17.925 1.00 88.00 110 ASP A N 1
ATOM 809 C CA . ASP A 1 110 ? 4.255 -6.304 -18.781 1.00 88.00 110 ASP A CA 1
ATOM 810 C C . ASP A 1 110 ? 5.133 -7.486 -19.202 1.00 88.00 110 ASP A C 1
ATOM 812 O O . ASP A 1 110 ? 5.766 -7.442 -20.252 1.00 88.00 110 ASP A O 1
ATOM 816 N N . ALA A 1 111 ? 5.154 -8.552 -18.400 1.00 88.88 111 ALA A N 1
ATOM 817 C CA . ALA A 1 111 ? 5.819 -9.807 -18.714 1.00 88.88 111 ALA A CA 1
ATOM 818 C C . ALA A 1 111 ? 5.088 -11.005 -18.096 1.00 88.88 111 ALA A C 1
ATOM 820 O O . ALA A 1 111 ? 4.282 -10.870 -17.170 1.00 88.88 111 ALA A O 1
ATOM 821 N N . LEU A 1 112 ? 5.358 -12.188 -18.635 1.00 89.00 112 LEU A N 1
ATOM 822 C CA . LEU A 1 112 ? 4.926 -13.467 -18.084 1.00 89.00 112 LEU A CA 1
ATOM 823 C C . LEU A 1 112 ? 6.162 -14.309 -17.797 1.00 89.00 112 LEU A C 1
ATOM 825 O O . LEU A 1 112 ? 7.028 -14.442 -18.659 1.00 89.00 112 LEU A O 1
ATOM 829 N N . MET A 1 113 ? 6.226 -14.900 -16.609 1.00 88.00 113 MET A N 1
ATOM 830 C CA . MET A 1 113 ? 7.190 -15.954 -16.320 1.00 88.00 113 MET A CA 1
ATOM 831 C C . MET A 1 113 ? 6.510 -17.304 -16.501 1.00 88.00 113 MET A C 1
ATOM 833 O O . MET A 1 113 ? 5.576 -17.625 -15.764 1.00 88.00 113 MET A O 1
ATOM 837 N N . LEU A 1 114 ? 6.982 -18.073 -17.478 1.00 85.50 114 LEU A N 1
ATOM 838 C CA . LEU A 1 114 ? 6.510 -19.417 -17.802 1.00 85.50 114 LEU A CA 1
ATOM 839 C C . LEU A 1 114 ? 7.714 -20.358 -17.737 1.00 85.50 114 LEU A C 1
ATOM 841 O O . LEU A 1 114 ? 8.725 -20.096 -18.383 1.00 85.50 114 LEU A O 1
ATOM 845 N N . ASP A 1 115 ? 7.635 -21.408 -16.917 1.00 79.31 115 ASP A N 1
ATOM 846 C CA . ASP A 1 115 ? 8.702 -22.408 -16.748 1.00 79.31 115 ASP A CA 1
ATOM 847 C C . ASP A 1 115 ? 10.095 -21.798 -16.493 1.00 79.31 115 ASP A C 1
ATOM 849 O O . ASP A 1 115 ? 11.104 -22.197 -17.072 1.00 79.31 115 ASP A O 1
ATOM 853 N N . GLY A 1 116 ? 10.146 -20.771 -15.636 1.00 74.00 116 GLY A N 1
ATOM 854 C CA . GLY A 1 116 ? 11.378 -20.058 -15.274 1.00 74.00 116 GLY A CA 1
ATOM 855 C C . GLY A 1 116 ? 11.905 -19.086 -16.336 1.00 74.00 116 GLY A C 1
ATOM 856 O O . GLY A 1 116 ? 12.869 -18.374 -16.072 1.00 74.00 116 GLY A O 1
ATOM 857 N N . SER A 1 117 ? 11.265 -19.003 -17.504 1.00 78.12 117 SER A N 1
ATOM 858 C CA . SER A 1 117 ? 11.632 -18.077 -18.577 1.00 78.12 117 SER A CA 1
ATOM 859 C C . SER A 1 117 ? 10.708 -16.862 -18.591 1.00 78.12 117 SER A C 1
ATOM 861 O O . SER A 1 117 ? 9.483 -16.996 -18.558 1.00 78.12 117 SER A O 1
ATOM 863 N N . ILE A 1 118 ? 11.289 -15.661 -18.653 1.00 82.56 118 ILE A N 1
ATOM 864 C CA . ILE A 1 118 ? 10.531 -14.412 -18.772 1.00 82.56 118 ILE A CA 1
ATOM 865 C C . ILE A 1 118 ? 10.272 -14.131 -20.251 1.00 82.56 118 ILE A C 1
ATOM 867 O O . ILE A 1 118 ? 11.192 -14.060 -21.061 1.00 82.56 118 ILE A O 1
ATOM 871 N N . THR A 1 119 ? 9.003 -13.943 -20.591 1.00 80.25 119 THR A N 1
ATOM 872 C CA . THR A 1 119 ? 8.540 -13.537 -21.919 1.00 80.25 119 THR A CA 1
ATOM 873 C C . THR A 1 119 ? 7.887 -12.165 -21.830 1.00 80.25 119 THR A C 1
ATOM 875 O O . THR A 1 119 ? 7.200 -11.856 -20.851 1.00 80.25 119 THR A O 1
ATOM 878 N N . HIS A 1 120 ? 8.113 -11.319 -22.835 1.00 73.94 120 HIS A N 1
ATOM 879 C CA . HIS A 1 120 ? 7.493 -9.999 -22.874 1.00 73.94 120 HIS A CA 1
ATOM 880 C C . HIS A 1 120 ? 5.972 -10.123 -22.999 1.00 73.94 120 HIS A C 1
ATOM 882 O O . HIS A 1 120 ? 5.443 -10.851 -23.838 1.00 73.94 120 HIS A O 1
ATOM 888 N N . GLY A 1 121 ? 5.272 -9.399 -22.135 1.00 64.00 121 GLY A N 1
ATOM 889 C CA . GLY A 1 121 ? 3.839 -9.184 -22.213 1.00 64.00 121 GLY A CA 1
ATOM 890 C C . GLY A 1 121 ? 3.517 -8.026 -23.154 1.00 64.00 121 GLY A C 1
ATOM 891 O O . GLY A 1 121 ? 4.371 -7.512 -23.872 1.00 64.00 121 GLY A O 1
ATOM 892 N N . ARG A 1 122 ? 2.250 -7.605 -23.148 1.00 62.88 122 ARG A N 1
ATOM 893 C CA . ARG A 1 122 ? 1.763 -6.469 -23.955 1.00 62.88 122 ARG A CA 1
ATOM 894 C C . ARG A 1 122 ? 1.659 -5.158 -23.169 1.00 62.88 122 ARG A C 1
ATOM 896 O O . ARG A 1 122 ? 1.168 -4.174 -23.712 1.00 62.88 122 ARG A O 1
ATOM 903 N N . GLY A 1 123 ? 2.060 -5.159 -21.899 1.00 59.59 123 GLY A N 1
ATOM 904 C CA . GLY A 1 123 ? 2.105 -3.951 -21.081 1.00 59.59 123 GLY A CA 1
ATOM 905 C C . GLY A 1 123 ? 3.190 -2.967 -21.539 1.00 59.59 123 GLY A C 1
ATOM 906 O O . GLY A 1 123 ? 3.992 -3.267 -22.423 1.00 59.59 123 GLY A O 1
ATOM 907 N N . SER A 1 124 ? 3.207 -1.768 -20.9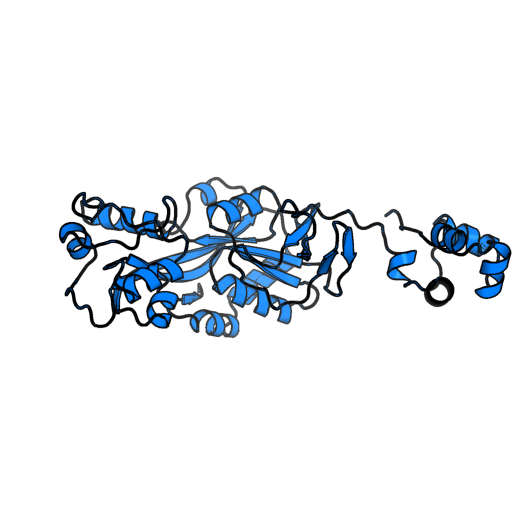53 1.00 63.66 124 SER A N 1
ATOM 908 C CA . SER A 1 124 ? 4.087 -0.678 -21.397 1.00 63.66 124 SER A CA 1
ATOM 909 C C . SER A 1 124 ? 5.570 -0.946 -21.128 1.00 63.66 124 SER A C 1
ATOM 911 O O . SER A 1 124 ? 6.419 -0.267 -21.702 1.00 63.66 124 SER A O 1
ATOM 913 N N . GLY A 1 125 ? 5.893 -1.879 -20.219 1.00 74.31 125 GLY A N 1
ATOM 914 C CA . GLY A 1 125 ? 7.263 -2.088 -19.732 1.00 74.31 125 GLY A CA 1
ATOM 915 C C . GLY A 1 125 ? 7.832 -0.871 -18.986 1.00 74.31 125 GLY A C 1
ATOM 916 O O . GLY A 1 125 ? 9.036 -0.786 -18.747 1.00 74.31 125 GLY A O 1
ATOM 917 N N . ARG A 1 126 ? 6.961 0.089 -18.650 1.00 85.50 126 ARG A N 1
ATOM 918 C CA . ARG A 1 126 ? 7.248 1.351 -17.959 1.00 85.50 126 ARG A CA 1
ATOM 919 C C . ARG A 1 126 ? 6.387 1.439 -16.704 1.00 85.50 126 ARG A C 1
ATOM 921 O O . ARG A 1 126 ? 5.649 2.407 -16.508 1.00 85.50 126 ARG A O 1
ATOM 928 N N . SER A 1 127 ? 6.402 0.376 -15.903 1.00 93.12 127 SER A N 1
ATOM 929 C CA . SER A 1 127 ? 5.627 0.369 -14.670 1.00 93.12 127 SER A CA 1
ATOM 930 C C . SER A 1 127 ? 6.219 1.321 -13.627 1.00 93.12 127 SER A C 1
ATOM 932 O O . SER A 1 127 ? 7.432 1.362 -13.433 1.00 93.12 127 SER A O 1
ATOM 934 N N . ILE A 1 128 ? 5.343 2.068 -12.957 1.00 95.50 128 ILE A N 1
ATOM 935 C CA . ILE A 1 128 ? 5.626 2.873 -11.770 1.00 95.50 128 ILE A CA 1
ATOM 936 C C . ILE A 1 128 ? 5.009 2.144 -10.586 1.00 95.50 128 ILE A C 1
ATOM 938 O O . ILE A 1 128 ? 3.789 1.974 -10.512 1.00 95.50 128 ILE A O 1
ATOM 942 N N . PHE A 1 129 ? 5.857 1.671 -9.681 1.00 95.81 129 PHE A N 1
ATOM 943 C CA . PHE A 1 129 ? 5.434 0.854 -8.553 1.00 95.81 129 PHE A CA 1
ATOM 944 C C . PHE A 1 129 ? 5.042 1.722 -7.359 1.00 95.81 129 PHE A C 1
ATOM 946 O O . PHE A 1 129 ? 5.769 2.643 -6.978 1.00 95.81 129 PHE A O 1
ATOM 953 N N . LEU A 1 130 ? 3.892 1.400 -6.772 1.00 96.00 130 LEU A N 1
ATOM 954 C CA . LEU A 1 130 ? 3.387 1.992 -5.545 1.00 96.00 130 LEU A CA 1
ATOM 955 C C . LEU A 1 130 ? 3.156 0.871 -4.534 1.00 96.00 130 LEU A C 1
ATOM 957 O O . LEU A 1 130 ? 2.262 0.047 -4.713 1.00 96.00 130 LEU A O 1
ATOM 961 N N . SER A 1 131 ? 3.960 0.829 -3.483 1.00 94.44 131 SER A N 1
ATOM 962 C CA . SER A 1 131 ? 3.940 -0.235 -2.480 1.00 94.44 131 SER A CA 1
ATOM 963 C C . SER A 1 131 ? 3.207 0.190 -1.219 1.00 94.44 131 SER A C 1
ATOM 965 O O . SER A 1 131 ? 3.551 1.208 -0.632 1.00 94.44 131 SER A O 1
ATOM 967 N N . GLY A 1 132 ? 2.232 -0.583 -0.754 1.00 91.19 132 GLY A N 1
ATOM 968 C CA . GLY A 1 132 ? 1.563 -0.310 0.520 1.00 91.19 132 GLY A CA 1
ATOM 969 C C . GLY A 1 132 ? 0.364 -1.214 0.768 1.00 91.19 132 GLY A C 1
ATOM 970 O O . GLY A 1 132 ? -0.061 -1.951 -0.121 1.00 91.19 132 GLY A O 1
ATOM 971 N N . CYS A 1 133 ? -0.195 -1.175 1.977 1.00 86.50 133 CYS A N 1
ATOM 972 C CA . CYS A 1 133 ? -1.369 -1.974 2.344 1.00 86.50 133 CYS A CA 1
ATOM 973 C C . CYS A 1 133 ? -2.694 -1.212 2.237 1.00 86.50 133 CYS A C 1
ATOM 975 O O . CYS A 1 133 ? -3.758 -1.828 2.323 1.00 86.50 133 CYS A O 1
ATOM 977 N N . ASP A 1 134 ? -2.635 0.102 2.030 1.00 88.75 134 ASP A N 1
ATOM 978 C CA . ASP A 1 134 ? -3.803 0.971 1.971 1.00 88.75 134 ASP A CA 1
ATOM 979 C C . ASP A 1 134 ? -4.510 0.882 0.596 1.00 88.75 134 ASP A C 1
ATOM 981 O O . ASP A 1 134 ? -3.864 1.078 -0.439 1.00 88.75 134 ASP A O 1
ATOM 985 N N . PRO A 1 135 ? -5.828 0.620 0.547 1.00 88.94 135 PRO A N 1
ATOM 986 C CA . PRO A 1 135 ? -6.597 0.588 -0.697 1.00 88.94 135 PRO A CA 1
ATOM 987 C C . PRO A 1 135 ? -6.634 1.912 -1.474 1.00 88.94 135 PRO A C 1
ATOM 989 O O . PRO A 1 135 ? -6.817 1.869 -2.693 1.00 88.94 135 PRO A O 1
ATOM 992 N N . SER A 1 136 ? -6.430 3.068 -0.830 1.00 92.00 136 SER A N 1
ATOM 993 C CA . SER A 1 136 ? -6.332 4.364 -1.526 1.00 92.00 136 SER A CA 1
ATOM 994 C C . SER A 1 136 ? -5.221 4.370 -2.584 1.00 92.00 136 SER A C 1
ATOM 996 O O . SER A 1 136 ? -5.355 5.016 -3.623 1.00 92.00 136 SER A O 1
ATOM 998 N N . LEU A 1 137 ? -4.170 3.566 -2.388 1.00 92.62 137 LEU A N 1
ATOM 999 C CA . LEU A 1 137 ? -3.084 3.402 -3.350 1.00 92.62 137 LEU A CA 1
ATOM 1000 C C . LEU A 1 137 ? -3.538 2.706 -4.637 1.00 92.62 137 LEU A C 1
ATOM 1002 O O . LEU A 1 137 ? -3.060 3.034 -5.720 1.00 92.62 137 LEU A O 1
ATOM 1006 N N . GLY A 1 138 ? -4.486 1.771 -4.530 1.00 90.88 138 GLY A N 1
ATOM 1007 C CA . GLY A 1 138 ? -5.113 1.122 -5.680 1.00 90.88 138 GLY A CA 1
ATOM 1008 C C . GLY A 1 138 ? -5.965 2.091 -6.497 1.00 90.88 138 GLY A C 1
ATOM 1009 O O . GLY A 1 138 ? -5.874 2.091 -7.724 1.00 90.88 138 GLY A O 1
ATOM 1010 N N . VAL A 1 139 ? -6.733 2.951 -5.817 1.00 93.25 139 VAL A N 1
ATOM 1011 C CA . VAL A 1 139 ? -7.521 4.021 -6.456 1.00 93.25 139 VAL A CA 1
ATOM 1012 C C . VAL A 1 139 ? -6.595 5.003 -7.176 1.00 93.25 139 VAL A C 1
ATOM 1014 O O . VAL A 1 139 ? -6.797 5.281 -8.358 1.00 93.25 139 VAL A O 1
ATOM 1017 N N . LEU A 1 140 ? -5.529 5.459 -6.507 1.00 94.88 140 LEU A N 1
ATOM 1018 C CA . LEU A 1 140 ? -4.520 6.335 -7.103 1.00 94.88 140 LEU A CA 1
ATOM 1019 C C . LEU A 1 140 ? -3.838 5.681 -8.315 1.00 94.88 140 LEU A C 1
ATOM 1021 O O . LEU A 1 140 ? -3.669 6.329 -9.344 1.00 94.88 140 LEU A O 1
ATOM 1025 N N . ALA A 1 141 ? -3.457 4.404 -8.230 1.00 93.38 141 ALA A N 1
ATOM 1026 C CA . ALA A 1 141 ? -2.790 3.708 -9.329 1.00 93.38 141 ALA A CA 1
ATOM 1027 C C . ALA A 1 141 ? -3.686 3.575 -10.576 1.00 93.38 141 ALA A C 1
ATOM 1029 O O . ALA A 1 141 ? -3.219 3.794 -11.698 1.00 93.38 141 ALA A O 1
ATOM 1030 N N . ASP A 1 142 ? -4.969 3.245 -10.410 1.00 91.81 142 ASP A N 1
ATOM 1031 C CA . ASP A 1 142 ? -5.905 3.177 -11.539 1.00 91.81 142 ASP A CA 1
ATOM 1032 C C . ASP A 1 142 ? -6.177 4.568 -12.133 1.00 91.81 142 ASP A C 1
ATOM 1034 O O . ASP A 1 142 ? -6.155 4.742 -13.355 1.00 91.81 142 ASP A O 1
ATOM 1038 N N . TRP A 1 143 ? -6.343 5.580 -11.274 1.00 94.56 143 TRP A N 1
ATOM 1039 C CA . TRP A 1 143 ? -6.484 6.978 -11.682 1.00 94.56 143 TRP A CA 1
ATOM 1040 C C . TRP A 1 143 ? -5.295 7.444 -12.527 1.00 94.56 143 TRP A C 1
ATOM 1042 O O . TRP A 1 143 ? -5.459 7.907 -13.658 1.00 94.56 143 TRP A O 1
ATOM 1052 N N . MET A 1 144 ? -4.078 7.249 -12.019 1.00 94.75 144 MET A N 1
ATOM 1053 C CA . MET A 1 144 ? -2.852 7.655 -12.700 1.00 94.75 144 MET A CA 1
ATOM 1054 C C . MET A 1 144 ? -2.638 6.899 -14.012 1.00 94.75 144 MET A C 1
ATOM 1056 O O . MET A 1 144 ? -2.206 7.503 -14.989 1.00 94.75 144 MET A O 1
ATOM 1060 N N . SER A 1 145 ? -3.016 5.619 -14.088 1.00 90.62 145 SER A N 1
ATOM 1061 C CA . SER A 1 145 ? -2.947 4.849 -15.340 1.00 90.62 145 SER A CA 1
ATOM 1062 C C . SER A 1 145 ? -3.859 5.410 -16.442 1.00 90.62 145 SER A C 1
ATOM 1064 O O . SER A 1 145 ? -3.586 5.207 -17.624 1.00 90.62 145 SER A O 1
ATOM 1066 N N . LYS A 1 146 ? -4.931 6.132 -16.081 1.00 91.50 146 LYS A N 1
ATOM 1067 C CA . LYS A 1 146 ? -5.798 6.850 -17.032 1.00 91.50 146 LYS A CA 1
ATOM 1068 C C . LYS A 1 146 ? -5.236 8.225 -17.402 1.00 91.50 146 LYS A C 1
ATOM 1070 O O . LYS A 1 146 ? -5.320 8.616 -18.563 1.00 91.50 146 LYS A O 1
ATOM 1075 N N . MET A 1 147 ? -4.675 8.946 -16.430 1.00 93.00 147 MET A N 1
ATOM 1076 C CA . MET A 1 147 ? -4.154 10.310 -16.617 1.00 93.00 147 MET A CA 1
ATOM 1077 C C . MET A 1 147 ? -2.777 10.356 -17.289 1.00 93.00 147 MET A C 1
ATOM 1079 O O . MET A 1 147 ? -2.428 11.349 -17.930 1.00 93.00 147 MET A O 1
ATOM 1083 N N . ASP A 1 148 ? -2.005 9.279 -17.180 1.00 91.44 148 ASP A N 1
ATOM 1084 C CA . ASP A 1 148 ? -0.736 9.083 -17.871 1.00 91.44 148 ASP A CA 1
ATOM 1085 C C . ASP A 1 148 ? -0.659 7.671 -18.479 1.00 91.44 148 ASP A C 1
ATOM 1087 O O . ASP A 1 148 ? 0.015 6.786 -17.948 1.00 91.44 148 ASP A O 1
ATOM 1091 N N . PRO A 1 149 ? -1.316 7.453 -19.636 1.00 86.94 149 PRO A N 1
ATOM 1092 C CA . PRO A 1 149 ? -1.345 6.153 -20.308 1.00 86.94 149 PRO A CA 1
ATOM 1093 C C . PRO A 1 149 ? 0.023 5.671 -20.809 1.00 86.94 149 PRO A C 1
ATOM 1095 O O . PRO A 1 149 ? 0.148 4.532 -21.259 1.00 86.94 149 PRO A O 1
ATOM 1098 N N . SER A 1 150 ? 1.047 6.534 -20.792 1.00 87.06 150 SER A N 1
ATOM 1099 C CA . SER A 1 150 ? 2.401 6.170 -21.214 1.00 87.06 150 SER A CA 1
ATOM 1100 C C . SER A 1 150 ? 3.136 5.323 -20.171 1.00 87.06 150 SER A C 1
ATOM 1102 O O . SER A 1 150 ? 4.078 4.600 -20.511 1.00 87.06 150 SER A O 1
ATOM 1104 N N . ASN A 1 151 ? 2.681 5.372 -18.917 1.00 90.19 151 ASN A N 1
ATOM 1105 C CA . ASN A 1 151 ? 3.243 4.639 -17.794 1.00 90.19 151 ASN A CA 1
ATOM 1106 C C . ASN A 1 151 ? 2.184 3.717 -17.172 1.00 90.19 151 ASN A C 1
ATOM 1108 O O . ASN A 1 151 ? 0.990 4.003 -17.155 1.00 90.19 151 ASN A O 1
ATOM 1112 N N . GLY A 1 152 ? 2.624 2.566 -16.666 1.00 89.75 152 GLY A N 1
ATOM 1113 C CA . GLY A 1 152 ? 1.739 1.639 -15.964 1.00 89.75 152 GLY A CA 1
ATOM 1114 C C . GLY A 1 152 ? 1.829 1.855 -14.462 1.00 89.75 152 GLY A C 1
ATOM 1115 O O . GLY A 1 152 ? 2.801 1.425 -13.862 1.00 89.75 152 GLY A O 1
ATOM 1116 N N . TYR A 1 153 ? 0.841 2.459 -13.810 1.00 93.38 153 TYR A N 1
ATOM 1117 C CA . TYR A 1 153 ? 0.890 2.582 -12.349 1.00 93.38 153 TYR A CA 1
ATOM 1118 C C . TYR A 1 153 ? 0.432 1.262 -11.718 1.00 93.38 153 TYR A C 1
ATOM 1120 O O . TYR A 1 153 ? -0.557 0.656 -12.146 1.00 93.38 153 TYR A O 1
ATOM 1128 N N . ARG A 1 154 ? 1.210 0.740 -10.764 1.00 92.62 154 ARG A N 1
ATOM 1129 C CA . ARG A 1 154 ? 1.039 -0.613 -10.215 1.00 92.62 154 ARG A CA 1
ATOM 1130 C C . ARG A 1 154 ? 1.058 -0.581 -8.699 1.00 92.62 154 ARG A C 1
ATOM 1132 O O . ARG A 1 154 ? 2.109 -0.382 -8.097 1.00 92.62 154 ARG A O 1
ATOM 1139 N N . TRP A 1 155 ? -0.099 -0.837 -8.098 1.00 92.62 155 TRP A N 1
ATOM 1140 C CA . TRP A 1 155 ? -0.177 -1.085 -6.666 1.00 92.62 155 TRP A CA 1
ATOM 1141 C C . TRP A 1 155 ? 0.363 -2.480 -6.338 1.00 92.62 155 TRP A C 1
ATOM 1143 O O . TRP A 1 155 ? -0.152 -3.483 -6.839 1.00 92.62 155 TRP A O 1
ATOM 1153 N N . ILE A 1 156 ? 1.389 -2.531 -5.490 1.00 90.12 156 ILE A N 1
ATOM 1154 C CA . ILE A 1 156 ? 1.936 -3.754 -4.911 1.00 90.12 156 ILE A CA 1
ATOM 1155 C C . ILE A 1 156 ? 1.593 -3.792 -3.422 1.00 90.12 156 ILE A C 1
ATOM 1157 O O . ILE A 1 156 ? 1.875 -2.854 -2.675 1.00 90.12 156 ILE A O 1
ATOM 1161 N N . LEU A 1 157 ? 0.957 -4.878 -2.985 1.00 86.94 157 LEU A N 1
ATOM 1162 C CA . LEU A 1 157 ? 0.555 -5.031 -1.592 1.00 86.94 157 LEU A CA 1
ATOM 1163 C C . LEU A 1 157 ? 1.781 -5.299 -0.709 1.00 86.94 157 LEU A C 1
ATOM 1165 O O . LEU A 1 157 ? 2.399 -6.356 -0.821 1.00 86.94 157 LEU A O 1
ATOM 1169 N N . SER A 1 158 ? 2.077 -4.386 0.212 1.00 86.12 158 SER A N 1
ATOM 1170 C CA . SER A 1 158 ? 3.183 -4.511 1.169 1.00 86.12 158 SER A CA 1
ATOM 1171 C C . SER A 1 158 ? 2.823 -3.867 2.510 1.00 86.12 158 SER A C 1
ATOM 1173 O O . SER A 1 158 ? 2.080 -2.892 2.557 1.00 86.12 158 SER A O 1
ATOM 1175 N N . GLN A 1 159 ? 3.355 -4.381 3.617 1.00 84.12 159 GLN A N 1
ATOM 1176 C CA . GLN A 1 159 ? 3.189 -3.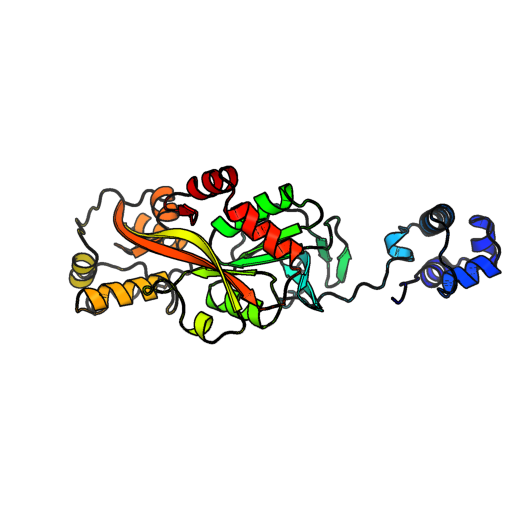748 4.935 1.00 84.12 159 GLN A CA 1
ATOM 1177 C C . GLN A 1 159 ? 4.053 -2.479 5.051 1.00 84.12 159 GLN A C 1
ATOM 1179 O O . GLN A 1 159 ? 4.985 -2.313 4.267 1.00 84.12 159 GLN A O 1
ATOM 1184 N N . ASN A 1 160 ? 3.797 -1.612 6.039 1.00 86.94 160 ASN A N 1
ATOM 1185 C CA . ASN A 1 160 ? 4.511 -0.333 6.203 1.00 86.94 160 ASN A CA 1
ATOM 1186 C C . ASN A 1 160 ? 6.045 -0.474 6.220 1.00 86.94 160 ASN A C 1
ATOM 1188 O O . ASN A 1 160 ? 6.734 0.254 5.509 1.00 86.94 160 ASN A O 1
ATOM 1192 N N . SER A 1 161 ? 6.582 -1.398 7.026 1.00 85.19 161 SER A N 1
ATOM 1193 C CA . SER A 1 161 ? 8.033 -1.614 7.150 1.00 85.19 161 SER A CA 1
ATOM 1194 C C . SER A 1 161 ? 8.652 -2.076 5.832 1.00 85.19 161 SER A C 1
ATOM 1196 O O . SER A 1 161 ? 9.662 -1.524 5.401 1.00 85.19 161 SER A O 1
ATOM 1198 N N . VAL A 1 162 ? 7.991 -3.017 5.156 1.00 88.94 162 VAL A N 1
ATOM 1199 C CA . VAL A 1 162 ? 8.404 -3.536 3.847 1.00 88.94 162 VAL A CA 1
ATOM 1200 C C . VAL A 1 162 ? 8.324 -2.444 2.780 1.00 88.94 162 VAL A C 1
ATOM 1202 O O . VAL A 1 162 ? 9.273 -2.262 2.034 1.00 88.94 162 VAL A O 1
ATOM 1205 N N . ALA A 1 163 ? 7.249 -1.649 2.737 1.00 92.38 163 ALA A N 1
ATOM 1206 C CA . ALA A 1 163 ? 7.107 -0.544 1.784 1.00 92.38 163 ALA A CA 1
ATOM 1207 C C . ALA A 1 163 ? 8.243 0.483 1.929 1.00 92.38 163 ALA A C 1
ATOM 1209 O O . ALA A 1 163 ? 8.809 0.937 0.935 1.00 92.38 163 ALA A O 1
ATOM 1210 N N . LYS A 1 164 ? 8.611 0.822 3.173 1.00 94.06 164 LYS A N 1
ATOM 1211 C CA . LYS A 1 164 ? 9.758 1.691 3.463 1.00 94.06 164 LYS A CA 1
ATOM 1212 C C . LYS A 1 164 ? 11.065 1.074 2.961 1.00 94.06 164 LYS A C 1
ATOM 1214 O O . LYS A 1 164 ? 11.828 1.755 2.278 1.00 94.06 164 LYS A O 1
ATOM 1219 N N . GLU A 1 165 ? 11.321 -0.192 3.280 1.00 93.12 165 GLU A N 1
ATOM 1220 C CA . GLU A 1 165 ? 12.529 -0.904 2.850 1.00 93.12 165 GLU A CA 1
ATOM 1221 C C . GLU A 1 165 ? 12.623 -1.000 1.320 1.00 93.12 165 GLU A C 1
ATOM 1223 O O . GLU A 1 165 ? 13.681 -0.749 0.742 1.00 93.12 165 GLU A O 1
ATOM 1228 N N . GLU A 1 166 ? 11.514 -1.279 0.637 1.00 94.75 166 GLU A N 1
ATOM 1229 C CA . GLU A 1 166 ? 11.437 -1.308 -0.825 1.00 94.75 166 GLU A CA 1
ATOM 1230 C C . GLU A 1 166 ? 11.790 0.052 -1.442 1.00 94.75 166 GLU A C 1
ATOM 1232 O O . GLU A 1 166 ? 12.501 0.110 -2.449 1.00 94.75 166 GLU A O 1
ATOM 1237 N N . VAL A 1 167 ? 11.351 1.161 -0.833 1.00 96.31 167 VAL A N 1
ATOM 1238 C CA . VAL A 1 167 ? 11.746 2.509 -1.272 1.00 96.31 167 VAL A CA 1
ATOM 1239 C C . VAL A 1 167 ? 13.237 2.738 -1.041 1.00 96.31 167 VAL A C 1
ATOM 1241 O O . VAL A 1 167 ? 13.907 3.283 -1.917 1.00 96.31 167 VAL A O 1
ATOM 1244 N N . GLN A 1 168 ? 13.789 2.315 0.101 1.00 93.81 168 GLN A N 1
ATOM 1245 C CA . GLN A 1 168 ? 15.216 2.477 0.418 1.00 93.81 168 GLN A CA 1
ATOM 1246 C C . GLN A 1 168 ? 16.108 1.696 -0.547 1.00 93.81 168 GLN A C 1
ATOM 1248 O O . GLN A 1 168 ? 17.057 2.246 -1.115 1.00 93.81 168 GLN A O 1
ATOM 1253 N N . THR A 1 169 ? 15.769 0.432 -0.775 1.00 91.81 169 THR A N 1
ATOM 1254 C CA . THR A 1 169 ? 16.537 -0.510 -1.597 1.00 91.81 169 THR A CA 1
ATOM 1255 C C . THR A 1 169 ? 16.336 -0.304 -3.099 1.00 91.81 169 THR A C 1
ATOM 1257 O O . THR A 1 169 ? 17.131 -0.807 -3.894 1.00 91.81 169 THR A O 1
ATOM 1260 N N . GLY A 1 170 ? 15.345 0.502 -3.499 1.00 92.62 170 GLY A N 1
ATOM 1261 C CA . GLY A 1 170 ? 15.061 0.800 -4.902 1.00 92.62 170 GLY A CA 1
ATOM 1262 C C . GLY A 1 170 ? 14.300 -0.322 -5.606 1.00 92.62 170 GLY A C 1
ATOM 1263 O O . GLY A 1 170 ? 14.534 -0.571 -6.784 1.00 92.62 170 GLY A O 1
ATOM 1264 N N . LEU A 1 171 ? 13.409 -1.000 -4.883 1.00 93.31 171 LEU A N 1
ATOM 1265 C CA . LEU A 1 171 ? 12.495 -2.010 -5.418 1.00 93.31 171 LEU A CA 1
ATOM 1266 C C . LEU A 1 171 ? 11.146 -1.409 -5.847 1.00 93.31 171 LEU A C 1
ATOM 1268 O O . LEU A 1 171 ? 10.429 -2.000 -6.651 1.00 93.31 171 LEU A O 1
ATOM 1272 N N . THR A 1 172 ? 10.806 -0.226 -5.328 1.00 95.75 172 THR A N 1
ATOM 1273 C CA . THR A 1 172 ? 9.579 0.505 -5.663 1.00 95.75 172 THR A CA 1
ATOM 1274 C C . THR A 1 172 ? 9.850 1.994 -5.874 1.00 95.75 172 THR A C 1
ATOM 1276 O O . THR A 1 172 ? 10.814 2.536 -5.327 1.00 95.75 172 THR A O 1
ATOM 1279 N N . ASN A 1 173 ? 9.010 2.663 -6.668 1.00 97.19 173 ASN A N 1
ATOM 1280 C CA . ASN A 1 173 ? 9.125 4.105 -6.907 1.00 97.19 173 ASN A CA 1
ATOM 1281 C C . ASN A 1 173 ? 8.559 4.898 -5.729 1.00 97.19 173 ASN A C 1
ATOM 1283 O O . ASN A 1 173 ? 9.168 5.873 -5.287 1.00 97.19 173 ASN A O 1
ATOM 1287 N N . PHE A 1 174 ? 7.408 4.460 -5.221 1.00 98.00 174 PHE A N 1
ATOM 1288 C CA . PHE A 1 174 ? 6.709 5.094 -4.114 1.00 98.00 174 PHE A CA 1
ATOM 1289 C C . PHE A 1 174 ? 6.276 4.045 -3.095 1.00 98.00 174 PHE A C 1
ATOM 1291 O O . PHE A 1 174 ? 5.811 2.964 -3.454 1.00 98.00 174 PHE A O 1
ATOM 1298 N N . GLY A 1 175 ? 6.410 4.376 -1.819 1.00 96.94 175 GLY A N 1
ATOM 1299 C CA . GLY A 1 175 ? 5.832 3.621 -0.714 1.00 96.94 175 GLY A CA 1
ATOM 1300 C C . GLY A 1 175 ? 4.681 4.411 -0.109 1.00 96.94 175 GLY A C 1
ATOM 1301 O O . GLY A 1 175 ? 4.719 5.634 -0.101 1.00 96.94 175 GLY A O 1
ATOM 1302 N N . LEU A 1 176 ? 3.668 3.742 0.417 1.00 95.12 176 LEU A N 1
ATOM 1303 C CA . LEU A 1 176 ? 2.633 4.358 1.232 1.00 95.12 176 LEU A CA 1
ATOM 1304 C C . LEU A 1 176 ? 2.703 3.750 2.626 1.00 95.12 176 LEU A C 1
ATOM 1306 O O . LEU A 1 176 ? 2.621 2.531 2.793 1.00 95.12 176 LEU A O 1
ATOM 1310 N N . ILE A 1 177 ? 2.873 4.613 3.617 1.00 92.81 177 ILE A N 1
ATOM 1311 C CA . ILE A 1 177 ? 2.967 4.232 5.023 1.00 92.81 177 ILE A CA 1
ATOM 1312 C C . ILE A 1 177 ? 1.861 4.919 5.810 1.00 92.81 177 ILE A C 1
ATOM 1314 O O . ILE A 1 177 ? 1.496 6.055 5.521 1.00 92.81 177 ILE A O 1
ATOM 1318 N N . HIS A 1 178 ? 1.362 4.256 6.843 1.00 91.06 178 HIS A N 1
ATOM 1319 C CA . HIS A 1 178 ? 0.511 4.913 7.830 1.00 91.06 178 HIS A CA 1
ATOM 1320 C C . HIS A 1 178 ? 1.383 5.617 8.866 1.00 91.06 178 HIS A C 1
ATOM 1322 O O . HIS A 1 178 ? 2.404 5.059 9.282 1.00 91.06 178 HIS A O 1
ATOM 1328 N N . SER A 1 179 ? 0.996 6.823 9.271 1.00 87.88 179 SER A N 1
ATOM 1329 C CA . SER A 1 179 ? 1.654 7.565 10.341 1.00 87.88 179 SER A CA 1
ATOM 1330 C C . SER A 1 179 ? 1.598 6.804 11.661 1.00 87.88 179 SER A C 1
ATOM 1332 O O . SER A 1 179 ? 0.696 5.995 11.895 1.00 87.88 179 SER A O 1
ATOM 1334 N N . ASP A 1 180 ? 2.540 7.091 12.550 1.00 83.06 180 ASP A N 1
ATOM 1335 C CA . ASP A 1 180 ? 2.390 6.725 13.951 1.00 83.06 180 ASP A CA 1
ATOM 1336 C C . ASP A 1 180 ? 1.326 7.624 14.642 1.00 83.06 180 ASP A C 1
ATOM 1338 O O . ASP A 1 180 ? 0.757 8.525 14.006 1.00 83.06 180 ASP A O 1
ATOM 1342 N N . PRO A 1 181 ? 1.027 7.406 15.938 1.00 75.62 181 PRO A N 1
ATOM 1343 C CA . PRO A 1 181 ? 0.110 8.262 16.694 1.00 75.62 181 PRO A CA 1
ATOM 1344 C C . PRO A 1 181 ? 0.532 9.739 16.815 1.00 75.62 181 PRO A C 1
ATOM 1346 O O . PRO A 1 181 ? -0.315 10.579 17.103 1.00 75.62 181 PRO A O 1
ATOM 1349 N N . SER A 1 182 ? 1.807 10.084 16.592 1.00 78.25 182 SER A N 1
ATOM 1350 C CA . SER A 1 182 ? 2.276 11.479 16.523 1.00 78.25 182 SER A CA 1
ATOM 1351 C C . SER A 1 182 ? 1.925 12.157 15.189 1.00 78.25 182 SER A C 1
ATOM 1353 O O . SER A 1 182 ? 2.043 13.376 15.057 1.00 78.25 182 SER A O 1
ATOM 1355 N N . GLY A 1 183 ? 1.457 11.383 14.204 1.00 80.75 183 GLY A N 1
ATOM 1356 C CA . GLY A 1 183 ? 1.036 11.868 12.892 1.00 80.75 183 GLY A CA 1
ATOM 1357 C C . GLY A 1 183 ? 2.142 11.858 11.835 1.00 80.75 183 GLY A C 1
ATOM 1358 O O . GLY A 1 183 ? 1.894 12.273 10.704 1.00 80.75 183 GLY A O 1
ATOM 1359 N N . THR A 1 184 ? 3.338 11.355 12.155 1.00 83.69 184 THR A N 1
ATOM 1360 C CA . THR A 1 184 ? 4.453 11.205 11.205 1.00 83.69 184 THR A CA 1
ATOM 1361 C C . THR A 1 184 ? 5.318 9.993 11.572 1.00 83.69 184 THR A C 1
ATOM 1363 O O . THR A 1 184 ? 4.814 9.042 12.155 1.00 83.69 184 THR A O 1
ATOM 1366 N N . HIS A 1 185 ? 6.580 9.960 11.152 1.00 86.19 185 HIS A N 1
ATOM 1367 C CA . HIS A 1 185 ? 7.606 9.059 11.667 1.00 86.19 185 HIS A CA 1
ATOM 1368 C C . HIS A 1 185 ? 8.913 9.835 11.851 1.00 86.19 185 HIS A C 1
ATOM 1370 O O . HIS A 1 185 ? 9.307 10.566 10.941 1.00 86.19 185 HIS A O 1
ATOM 1376 N N . ASP A 1 186 ? 9.634 9.614 12.953 1.00 87.69 186 ASP A N 1
ATOM 1377 C CA . ASP A 1 186 ? 10.900 10.314 13.249 1.00 87.69 186 ASP A CA 1
ATOM 1378 C C . ASP A 1 186 ? 11.940 10.180 12.123 1.00 87.69 186 ASP A C 1
ATOM 1380 O O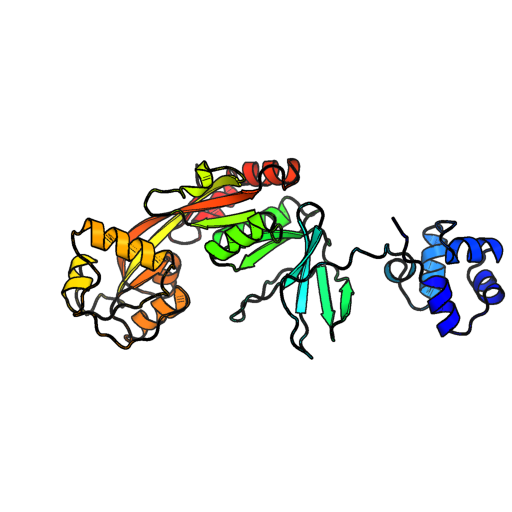 . ASP A 1 186 ? 12.595 11.148 11.738 1.00 87.69 186 ASP A O 1
ATOM 1384 N N . TRP A 1 187 ? 12.023 9.000 11.503 1.00 88.38 187 TRP A N 1
ATOM 1385 C CA . TRP A 1 187 ? 12.973 8.726 10.421 1.00 88.38 187 TRP A CA 1
ATOM 1386 C C . TRP A 1 187 ? 12.707 9.528 9.136 1.00 88.38 187 TRP A C 1
ATOM 1388 O O . TRP A 1 187 ? 13.586 9.609 8.281 1.00 88.38 187 TRP A O 1
ATOM 1398 N N . LEU A 1 188 ? 11.524 10.137 8.968 1.00 89.56 188 LEU A N 1
ATOM 1399 C CA . LEU A 1 188 ? 11.290 11.078 7.865 1.00 89.56 188 LEU A CA 1
ATOM 1400 C C . LEU A 1 188 ? 12.077 12.380 8.071 1.00 89.56 188 LEU A C 1
ATOM 1402 O O . LEU A 1 188 ? 12.524 12.979 7.093 1.00 89.56 188 LEU A O 1
ATOM 1406 N N . ALA A 1 189 ? 12.277 12.801 9.324 1.00 86.25 189 ALA A N 1
ATOM 1407 C CA . ALA A 1 189 ? 13.057 13.990 9.667 1.00 86.25 189 ALA A CA 1
ATOM 1408 C C . ALA A 1 189 ? 14.575 13.746 9.590 1.00 86.25 189 ALA A C 1
ATOM 1410 O O . ALA A 1 189 ? 15.334 14.685 9.357 1.00 86.25 189 ALA A O 1
ATOM 1411 N N . GLU A 1 190 ? 15.016 12.492 9.730 1.00 87.69 190 GLU A N 1
ATOM 1412 C CA . GLU A 1 190 ? 16.424 12.084 9.587 1.00 87.69 190 GLU A CA 1
ATOM 1413 C C . GLU A 1 190 ? 16.963 12.253 8.148 1.00 87.69 190 GLU A C 1
ATOM 1415 O O . GLU A 1 190 ? 18.176 12.287 7.938 1.00 87.69 190 GLU A O 1
ATOM 1420 N N . GLY A 1 191 ? 16.077 12.417 7.158 1.00 84.75 191 GLY A N 1
ATOM 1421 C CA . GLY A 1 191 ? 16.422 12.685 5.761 1.00 84.75 191 GLY A CA 1
ATOM 1422 C C . GLY A 1 191 ? 16.467 11.439 4.867 1.00 84.75 191 GLY A C 1
ATOM 1423 O O . GLY A 1 191 ? 16.148 10.324 5.269 1.00 84.75 191 GLY A O 1
ATOM 1424 N N . GLY A 1 192 ? 16.809 11.635 3.588 1.00 90.44 192 GLY A N 1
ATOM 1425 C CA . GLY A 1 192 ? 16.875 10.565 2.575 1.00 90.44 192 GLY A CA 1
ATOM 1426 C C . GLY A 1 192 ? 15.536 10.197 1.924 1.00 90.44 192 GLY A C 1
ATOM 1427 O O . GLY A 1 192 ? 15.522 9.555 0.872 1.00 90.44 192 GLY A O 1
ATOM 1428 N N . PHE A 1 193 ? 14.422 10.669 2.484 1.00 95.38 193 PHE A N 1
ATOM 1429 C CA . PHE A 1 193 ? 13.088 10.525 1.914 1.00 95.38 193 PHE A CA 1
ATOM 1430 C C . PHE A 1 193 ? 12.410 11.875 1.706 1.00 95.38 193 PHE A C 1
ATOM 1432 O O . PHE A 1 193 ? 12.678 12.861 2.391 1.00 95.38 193 PHE A O 1
ATOM 1439 N N . ARG A 1 194 ? 11.469 11.882 0.774 1.00 95.69 194 ARG A N 1
ATOM 1440 C CA . ARG A 1 194 ? 10.432 12.895 0.616 1.00 95.69 194 ARG A CA 1
ATOM 1441 C C . ARG A 1 194 ? 9.092 12.252 0.943 1.00 95.69 194 ARG A C 1
ATOM 1443 O O . ARG A 1 194 ? 8.942 11.038 0.798 1.00 95.69 194 ARG A O 1
ATOM 1450 N N . SER A 1 195 ? 8.136 13.059 1.386 1.00 95.44 195 SER A N 1
ATOM 1451 C CA . SER A 1 195 ? 6.783 12.588 1.661 1.00 95.44 195 SER A CA 1
ATOM 1452 C C . SER A 1 195 ? 5.733 13.637 1.320 1.00 95.44 195 SER A C 1
ATOM 1454 O O . SER A 1 195 ? 6.021 14.835 1.334 1.00 95.44 195 SER A O 1
ATOM 1456 N N . VAL A 1 196 ? 4.525 13.172 1.020 1.00 95.19 196 VAL A N 1
ATOM 1457 C CA . VAL A 1 196 ? 3.309 13.981 0.916 1.00 95.19 196 VAL A CA 1
ATOM 1458 C C . VAL A 1 196 ? 2.161 13.218 1.568 1.00 95.19 196 VAL A C 1
ATOM 1460 O O . VAL A 1 196 ? 2.103 11.989 1.496 1.00 95.19 196 VAL A O 1
ATOM 1463 N N . GLU A 1 197 ? 1.259 13.928 2.237 1.00 95.19 197 GLU A N 1
ATOM 1464 C CA . GLU A 1 197 ? 0.038 13.317 2.759 1.00 95.19 197 GLU A CA 1
ATOM 1465 C C . GLU A 1 197 ? -0.882 12.961 1.586 1.00 95.19 197 GLU A C 1
ATOM 1467 O O . GLU A 1 197 ? -1.211 13.817 0.769 1.00 95.19 197 GLU A O 1
ATOM 1472 N N . LEU A 1 198 ? -1.265 11.688 1.480 1.00 94.94 198 LEU A N 1
ATOM 1473 C CA . LEU A 1 198 ? -2.221 11.229 0.476 1.00 94.94 198 LEU A CA 1
ATOM 1474 C C . LEU A 1 198 ? -3.648 11.448 0.984 1.00 94.94 198 LEU A C 1
ATOM 1476 O O . LEU A 1 198 ? -4.465 12.118 0.355 1.00 94.94 198 LEU A O 1
ATOM 1480 N N . CYS A 1 199 ? -3.943 10.861 2.137 1.00 94.19 199 CYS A N 1
ATOM 1481 C CA . CYS A 1 199 ? -5.264 10.868 2.739 1.00 94.19 199 CYS A CA 1
ATOM 1482 C C . CYS A 1 199 ? -5.169 10.622 4.243 1.00 94.19 199 CYS A C 1
ATOM 1484 O O . CYS A 1 199 ? -4.184 10.065 4.736 1.00 94.19 199 CYS A O 1
ATOM 1486 N N . THR A 1 200 ? -6.228 10.966 4.961 1.00 94.00 200 THR A N 1
ATOM 1487 C CA . THR A 1 200 ? -6.518 10.395 6.268 1.00 94.00 200 THR A CA 1
ATOM 1488 C C . THR A 1 200 ? -7.402 9.167 6.112 1.00 94.00 200 THR A C 1
ATOM 1490 O O . THR A 1 200 ? -8.173 9.030 5.156 1.00 94.00 200 THR A O 1
ATOM 1493 N N . TRP A 1 201 ? -7.263 8.245 7.054 1.00 92.56 201 TRP A N 1
ATOM 1494 C CA . TRP A 1 201 ? -8.079 7.050 7.154 1.00 92.56 201 TRP A CA 1
ATOM 1495 C C . TRP A 1 201 ? -8.409 6.766 8.617 1.00 92.56 201 TRP A C 1
ATOM 1497 O O . TRP A 1 201 ? -7.718 7.222 9.527 1.00 92.56 201 TRP A O 1
ATOM 1507 N N . THR A 1 202 ? -9.484 6.026 8.862 1.00 93.56 202 THR A N 1
ATOM 1508 C CA . THR A 1 202 ? -9.964 5.764 10.221 1.00 93.56 202 THR A CA 1
ATOM 1509 C C . THR A 1 202 ? -9.827 4.291 10.595 1.00 93.56 202 THR A C 1
ATOM 1511 O O . THR A 1 202 ? -10.373 3.408 9.920 1.00 93.56 202 THR A O 1
ATOM 1514 N N . ILE A 1 203 ? -9.170 4.023 11.724 1.00 93.62 203 ILE A N 1
ATOM 1515 C CA . ILE A 1 203 ? -9.257 2.747 12.442 1.00 93.62 203 ILE A CA 1
ATOM 1516 C C . ILE A 1 203 ? -10.333 2.882 13.512 1.00 93.62 203 ILE A C 1
ATOM 1518 O O . ILE A 1 203 ? -10.347 3.856 14.257 1.00 93.62 203 ILE A O 1
ATOM 1522 N N . SER A 1 204 ? -11.198 1.883 13.637 1.00 95.81 204 SER A N 1
ATOM 1523 C CA . SER A 1 204 ? -12.215 1.841 14.680 1.00 95.81 204 SER A CA 1
ATOM 1524 C C . SER A 1 204 ? -11.989 0.686 15.637 1.00 95.81 204 SER A C 1
ATOM 1526 O O . SER A 1 204 ? -11.638 -0.423 15.226 1.00 95.81 204 SER A O 1
ATOM 1528 N N . MET A 1 205 ? -12.274 0.932 16.913 1.00 96.94 205 MET A N 1
ATOM 1529 C CA . MET A 1 205 ? -12.607 -0.137 17.840 1.00 96.94 205 MET A CA 1
ATOM 1530 C C . MET A 1 205 ? -14.018 -0.621 17.518 1.00 96.94 205 MET A C 1
ATOM 1532 O O . MET A 1 205 ? -14.969 0.165 17.516 1.00 96.94 205 MET A O 1
ATOM 1536 N N . VAL A 1 206 ? -14.150 -1.920 17.275 1.00 98.06 206 VAL A N 1
ATOM 1537 C CA . VAL A 1 206 ? -15.412 -2.524 16.852 1.00 98.06 206 VAL A CA 1
ATOM 1538 C C . VAL A 1 206 ? -15.779 -3.727 17.695 1.00 98.06 206 VAL A C 1
ATOM 1540 O O . VAL A 1 206 ? -14.913 -4.369 18.291 1.00 98.06 206 VAL A O 1
ATOM 1543 N N . VAL A 1 207 ? -17.068 -4.043 17.698 1.00 98.31 207 VAL A N 1
ATOM 1544 C CA . VAL A 1 207 ? -17.665 -5.211 18.351 1.00 98.31 207 VAL A CA 1
ATOM 1545 C C . VAL A 1 207 ? -18.660 -5.892 17.410 1.00 98.31 207 VAL A C 1
ATOM 1547 O O . VAL A 1 207 ? -18.986 -5.377 16.338 1.00 98.31 207 VAL A O 1
ATOM 1550 N N . GLY A 1 208 ? -19.140 -7.076 17.797 1.00 98.06 208 GLY A N 1
ATOM 1551 C CA . GLY A 1 208 ? -20.194 -7.769 17.052 1.00 98.06 208 GLY A CA 1
ATOM 1552 C C . GLY A 1 208 ? -21.463 -6.917 16.917 1.00 98.06 208 GLY A C 1
ATOM 1553 O O . GLY A 1 208 ? -21.766 -6.110 17.796 1.00 98.06 208 GLY A O 1
ATOM 1554 N N . ALA A 1 209 ? -22.204 -7.113 15.824 1.00 97.31 209 ALA A N 1
ATOM 1555 C CA . ALA A 1 209 ? -23.411 -6.350 15.505 1.00 97.31 209 ALA A CA 1
ATOM 1556 C C . ALA A 1 209 ? -24.410 -6.292 16.679 1.00 97.31 209 ALA A C 1
ATOM 1558 O O . ALA A 1 209 ? -24.744 -7.323 17.269 1.00 97.31 209 ALA A O 1
ATOM 1559 N N . GLY A 1 210 ? -24.902 -5.091 16.997 1.00 96.44 210 GLY A N 1
ATOM 1560 C CA . GLY A 1 210 ? -25.843 -4.849 18.095 1.00 96.44 210 GLY A CA 1
ATOM 1561 C C . GLY A 1 210 ? -25.204 -4.854 19.487 1.00 96.44 210 GLY A C 1
ATOM 1562 O O . GLY A 1 210 ? -25.933 -4.863 20.480 1.00 96.44 210 GLY A O 1
ATOM 1563 N N . ASN A 1 211 ? -23.869 -4.910 19.565 1.00 97.25 211 ASN A N 1
ATOM 1564 C CA . ASN A 1 211 ? -23.067 -4.849 20.782 1.00 97.25 211 ASN A CA 1
ATOM 1565 C C . ASN A 1 211 ? -23.635 -5.721 21.923 1.00 97.25 211 ASN A C 1
ATOM 1567 O O . ASN A 1 211 ? -23.989 -5.220 22.997 1.00 97.25 211 ASN A O 1
ATOM 1571 N N . PRO A 1 212 ? -23.723 -7.052 21.731 1.00 93.56 212 PRO A N 1
ATOM 1572 C CA . PRO A 1 212 ? -24.416 -7.949 22.662 1.00 93.56 212 PRO A CA 1
ATOM 1573 C C . PRO A 1 212 ? -23.798 -7.958 24.066 1.00 93.56 212 PRO A C 1
ATOM 1575 O O . PRO A 1 212 ? -24.477 -8.254 25.049 1.00 93.56 212 PRO A O 1
ATOM 1578 N N . LYS A 1 213 ? -22.509 -7.615 24.166 1.00 94.81 213 LYS A N 1
ATOM 1579 C CA . LYS A 1 213 ? -21.751 -7.539 25.419 1.00 94.81 213 LYS A CA 1
ATOM 1580 C C . LYS A 1 213 ? -21.748 -6.141 26.048 1.00 94.81 213 LYS A C 1
ATOM 1582 O O . LYS A 1 213 ? -21.169 -5.976 27.116 1.00 94.81 213 LYS A O 1
ATOM 1587 N N . ARG A 1 214 ? -22.416 -5.159 25.427 1.00 96.88 214 ARG A N 1
ATOM 1588 C CA . ARG A 1 214 ? -22.539 -3.768 25.902 1.00 96.88 214 ARG A CA 1
ATOM 1589 C C . ARG A 1 214 ? -21.186 -3.127 26.221 1.00 96.88 214 ARG A C 1
ATOM 1591 O O . ARG A 1 214 ? -21.031 -2.442 27.229 1.00 96.88 214 ARG A O 1
ATOM 1598 N N . ILE A 1 215 ? -20.197 -3.377 25.373 1.00 96.50 215 ILE A N 1
ATOM 1599 C CA . ILE A 1 215 ? -18.866 -2.787 25.488 1.00 96.50 215 ILE A CA 1
ATOM 1600 C C . ILE A 1 215 ? -18.965 -1.330 25.031 1.00 96.50 215 ILE A C 1
ATOM 1602 O O . ILE A 1 215 ? -19.363 -1.067 23.902 1.00 96.50 215 ILE A O 1
ATOM 1606 N N . THR A 1 216 ? -18.627 -0.386 25.905 1.00 96.25 216 THR A N 1
ATOM 1607 C CA . THR A 1 216 ? -18.840 1.052 25.656 1.00 96.25 216 THR A CA 1
ATOM 1608 C C . THR A 1 216 ? -17.575 1.824 25.310 1.00 96.25 216 THR A C 1
ATOM 1610 O O . THR A 1 216 ? -17.675 2.970 24.891 1.00 96.25 216 THR A O 1
ATOM 1613 N N . SER A 1 217 ? -16.399 1.247 25.555 1.00 95.88 217 SER A N 1
ATOM 1614 C CA . SER A 1 217 ? -15.115 1.903 25.307 1.00 95.88 217 SER A CA 1
ATOM 1615 C C . SER A 1 217 ? -13.959 0.913 25.279 1.00 95.88 217 SER A C 1
ATOM 1617 O O . SER A 1 217 ? -14.086 -0.219 25.766 1.00 95.88 217 SER A O 1
ATOM 1619 N N . LEU A 1 218 ? -12.803 1.361 24.789 1.00 94.00 218 LEU A N 1
ATOM 1620 C CA . LEU A 1 218 ? -11.577 0.563 24.783 1.00 94.00 218 LEU A CA 1
ATOM 1621 C C . LEU A 1 218 ? -11.130 0.186 26.200 1.00 94.00 218 LEU A C 1
ATOM 1623 O O . LEU A 1 218 ? -10.781 -0.965 26.465 1.00 94.00 218 LEU A O 1
ATOM 1627 N N . GLY A 1 219 ? -11.204 1.132 27.138 1.00 93.38 219 GLY A N 1
ATOM 1628 C CA . GLY A 1 219 ? -10.883 0.882 28.546 1.00 93.38 219 GLY A CA 1
ATOM 1629 C C . GLY A 1 219 ? -11.818 -0.147 29.194 1.00 93.38 219 GLY A C 1
ATOM 1630 O O . GLY A 1 219 ? -11.357 -1.026 29.929 1.00 93.38 219 GLY A O 1
ATOM 1631 N N . ALA A 1 220 ? -13.121 -0.088 28.889 1.00 93.31 220 ALA A N 1
ATOM 1632 C CA . ALA A 1 220 ? -14.096 -1.067 29.374 1.00 93.31 220 ALA A CA 1
ATOM 1633 C C . ALA A 1 220 ? -13.856 -2.457 28.765 1.00 93.31 220 ALA A C 1
ATOM 1635 O O . ALA A 1 220 ? -13.948 -3.462 29.469 1.00 93.31 220 ALA A O 1
ATOM 1636 N N . ALA A 1 221 ? -13.496 -2.520 27.479 1.00 92.88 221 ALA A N 1
ATOM 1637 C CA . ALA A 1 221 ? -13.137 -3.772 26.821 1.00 92.88 221 ALA A CA 1
ATOM 1638 C C . ALA A 1 221 ? -11.893 -4.417 27.455 1.00 92.88 221 ALA A C 1
ATOM 1640 O O . ALA A 1 221 ? -11.901 -5.597 27.807 1.00 92.88 221 ALA A O 1
ATOM 1641 N N . ASN A 1 222 ? -10.841 -3.621 27.657 1.00 90.75 222 ASN A N 1
ATOM 1642 C CA . ASN A 1 222 ? -9.577 -4.097 28.20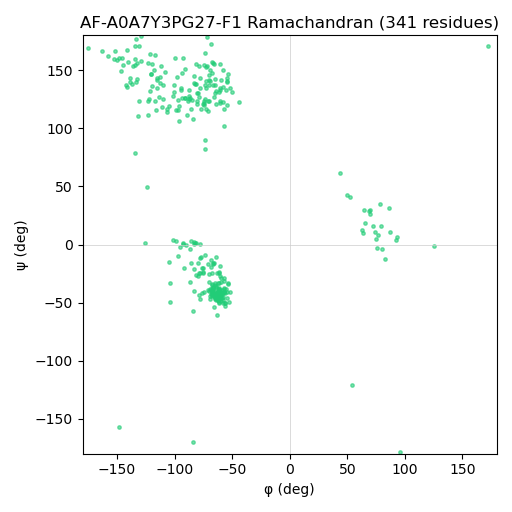3 1.00 90.75 222 ASN A CA 1
ATOM 1643 C C . ASN A 1 222 ? -9.733 -4.596 29.650 1.00 90.75 222 ASN A C 1
ATOM 1645 O O . ASN A 1 222 ? -9.268 -5.680 29.989 1.00 90.75 222 ASN A O 1
ATOM 1649 N N . SER A 1 223 ? -10.428 -3.847 30.510 1.00 89.75 223 SER A N 1
ATOM 1650 C CA . SER A 1 223 ? -10.632 -4.228 31.919 1.00 89.75 223 SER A CA 1
ATOM 1651 C C . SER A 1 223 ? -11.664 -5.347 32.124 1.00 89.75 223 SER A C 1
ATOM 1653 O O . SER A 1 223 ? -11.596 -6.062 33.122 1.00 89.75 223 SER A O 1
ATOM 1655 N N . GLY A 1 224 ? -12.595 -5.529 31.183 1.00 89.00 224 GLY A N 1
ATOM 1656 C CA . GLY A 1 224 ? -13.709 -6.476 31.286 1.00 89.00 224 GLY A CA 1
ATOM 1657 C C . GLY A 1 224 ? -13.394 -7.937 30.943 1.00 89.00 224 GLY A C 1
ATOM 1658 O O . GLY A 1 224 ? -14.304 -8.761 30.978 1.00 89.00 224 GLY A O 1
ATOM 1659 N N . GLY A 1 225 ? -12.145 -8.276 30.598 1.00 86.31 225 GLY A N 1
ATOM 1660 C CA . GLY A 1 225 ? -11.751 -9.654 30.258 1.00 86.31 225 GLY A CA 1
ATOM 1661 C C . GLY A 1 225 ? -12.352 -10.165 28.942 1.00 86.31 225 GLY A C 1
ATOM 1662 O O . G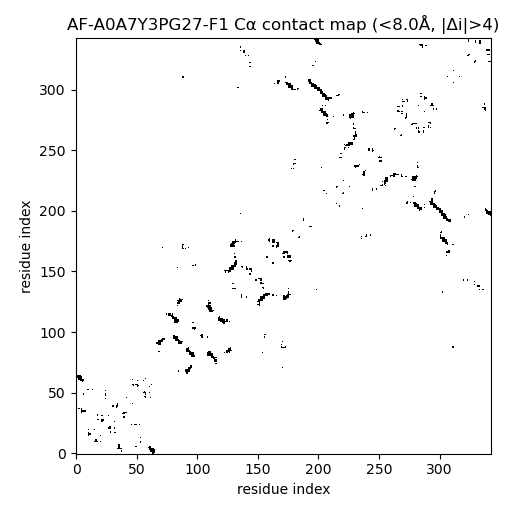LY A 1 225 ? -12.600 -11.361 28.782 1.00 86.31 225 GLY A O 1
ATOM 1663 N N . TYR A 1 226 ? -12.630 -9.261 28.002 1.00 92.56 226 TYR A N 1
ATOM 1664 C CA . TYR A 1 226 ? -13.154 -9.610 26.684 1.00 92.56 226 TYR A CA 1
ATOM 1665 C C . TYR A 1 226 ? -12.044 -10.112 25.751 1.00 92.56 226 TYR A C 1
ATOM 1667 O O . TYR A 1 226 ? -10.875 -9.757 25.885 1.00 92.56 226 TYR A O 1
ATOM 1675 N N . ARG A 1 227 ? -12.406 -10.948 24.774 1.00 92.88 227 ARG A N 1
ATOM 1676 C CA . ARG A 1 227 ? -11.464 -11.507 23.793 1.00 92.88 227 ARG A CA 1
ATOM 1677 C C . ARG A 1 227 ? -11.117 -10.474 22.726 1.00 92.88 227 ARG A C 1
ATOM 1679 O O . ARG A 1 227 ? -11.984 -10.081 21.948 1.00 92.88 227 ARG A O 1
ATOM 1686 N N . LEU A 1 228 ? -9.850 -10.085 22.651 1.00 93.50 228 LEU A N 1
ATOM 1687 C CA . LEU A 1 228 ? -9.333 -9.216 21.598 1.00 93.50 228 LEU A CA 1
ATOM 1688 C C . LEU A 1 228 ? -9.062 -10.013 20.310 1.00 93.50 228 LEU A C 1
ATOM 1690 O O . LEU A 1 228 ? -8.348 -11.015 20.334 1.00 93.50 228 LEU A O 1
ATOM 1694 N N . ALA A 1 229 ? -9.553 -9.528 19.169 1.00 94.62 229 ALA A N 1
ATOM 1695 C CA . ALA A 1 229 ? -9.087 -9.944 17.847 1.00 94.62 229 ALA A CA 1
ATOM 1696 C C . ALA A 1 229 ? -7.701 -9.335 17.587 1.00 94.62 229 ALA A C 1
ATOM 1698 O O . ALA A 1 229 ? -7.570 -8.266 16.987 1.00 94.62 229 ALA A O 1
ATOM 1699 N N . ARG A 1 230 ? -6.662 -9.992 18.108 1.00 91.69 230 ARG A N 1
ATOM 1700 C CA . ARG A 1 230 ? -5.287 -9.484 18.078 1.00 91.69 230 ARG A CA 1
ATOM 1701 C C . ARG A 1 230 ? -4.698 -9.561 16.664 1.00 91.69 230 ARG A C 1
ATOM 1703 O O . ARG A 1 230 ? -4.824 -10.583 15.993 1.00 91.69 230 ARG A O 1
ATOM 1710 N N . ARG A 1 231 ? -4.043 -8.486 16.221 1.00 90.44 231 ARG A N 1
ATOM 1711 C CA . ARG A 1 231 ? -3.192 -8.449 15.016 1.00 90.44 231 ARG A CA 1
ATOM 1712 C C . ARG A 1 231 ? -1.729 -8.730 15.413 1.00 90.44 231 ARG A C 1
ATOM 1714 O O . ARG A 1 231 ? -1.408 -8.529 16.580 1.00 90.44 231 ARG A O 1
ATOM 1721 N N . PRO A 1 232 ? -0.842 -9.128 14.483 1.00 86.12 232 PRO A N 1
ATOM 1722 C CA . PRO A 1 232 ? 0.572 -9.322 14.785 1.00 86.12 232 PRO A CA 1
ATOM 1723 C C . PRO A 1 232 ? 1.230 -8.109 15.438 1.00 86.12 232 PRO A C 1
ATOM 1725 O O . PRO A 1 232 ? 0.897 -6.957 15.115 1.00 86.12 232 PRO A O 1
ATOM 1728 N N . ASP A 1 233 ? 2.190 -8.381 16.317 1.00 82.25 233 ASP A N 1
ATOM 1729 C CA . ASP A 1 233 ? 3.044 -7.360 16.918 1.00 82.25 233 ASP A CA 1
ATOM 1730 C C . ASP A 1 233 ? 3.723 -6.506 15.831 1.00 82.25 233 ASP A C 1
ATOM 1732 O O . ASP A 1 233 ? 4.121 -6.993 14.770 1.00 82.25 233 ASP A O 1
ATOM 1736 N N . GLY A 1 234 ? 3.804 -5.195 16.070 1.00 73.81 234 GLY A N 1
ATOM 1737 C CA . GLY A 1 234 ? 4.323 -4.223 15.099 1.00 73.81 234 GLY A CA 1
ATOM 1738 C C . GLY A 1 234 ? 3.334 -3.801 14.004 1.00 73.81 234 GLY A C 1
ATOM 1739 O O . GLY A 1 234 ? 3.649 -2.915 13.209 1.00 73.81 234 GLY A O 1
ATOM 1740 N N . SER A 1 235 ? 2.126 -4.374 13.949 1.00 79.38 235 SER A N 1
ATOM 1741 C CA . SER A 1 235 ? 1.070 -3.839 13.083 1.00 79.38 235 SER A CA 1
ATOM 1742 C C . SER A 1 235 ? 0.552 -2.491 13.599 1.00 79.38 235 SER A C 1
ATOM 1744 O O . SER A 1 235 ? 0.428 -2.281 14.805 1.00 79.38 235 SER A O 1
ATOM 1746 N N . GLY A 1 236 ? 0.167 -1.591 12.686 1.00 80.00 236 GLY A N 1
ATOM 1747 C CA . GLY A 1 236 ? -0.320 -0.253 13.057 1.00 80.00 236 GLY A CA 1
ATOM 1748 C C . GLY A 1 236 ? -1.533 -0.266 13.998 1.00 80.00 236 GLY A C 1
ATOM 1749 O O . GLY A 1 236 ? -1.642 0.592 14.867 1.00 80.00 236 GLY A O 1
ATOM 1750 N N . ALA A 1 237 ? -2.401 -1.280 13.893 1.00 87.25 237 ALA A N 1
ATOM 1751 C CA . ALA A 1 237 ? -3.528 -1.463 14.810 1.00 87.25 237 ALA A CA 1
ATOM 1752 C C . ALA A 1 237 ? -3.078 -1.791 16.245 1.00 87.25 237 ALA A C 1
ATOM 1754 O O . ALA A 1 237 ? -3.690 -1.306 17.193 1.00 87.25 237 ALA A O 1
ATOM 1755 N N . MET A 1 238 ? -2.010 -2.583 16.410 1.00 88.25 238 MET A N 1
ATOM 1756 C CA . MET A 1 238 ? -1.454 -2.895 17.730 1.00 88.25 238 MET A CA 1
ATOM 1757 C C . MET A 1 238 ? -0.690 -1.707 18.312 1.00 88.25 238 MET A C 1
ATOM 1759 O O . MET A 1 238 ? -0.883 -1.393 19.479 1.00 88.25 238 MET A O 1
ATOM 1763 N N . SER A 1 239 ? 0.083 -0.978 17.500 1.00 86.25 239 SER A N 1
ATOM 1764 C CA . SER A 1 239 ? 0.743 0.254 17.954 1.00 86.25 239 SER A CA 1
ATOM 1765 C C . SER A 1 239 ? -0.260 1.320 18.409 1.00 86.25 239 SER A C 1
ATOM 1767 O O . SER A 1 239 ? -0.039 1.978 19.422 1.00 86.25 239 SER A O 1
ATOM 1769 N N . LEU A 1 240 ? -1.379 1.473 17.690 1.00 89.19 240 LEU A N 1
ATOM 1770 C CA . LEU A 1 240 ? -2.467 2.364 18.093 1.00 89.19 240 LEU A CA 1
ATOM 1771 C C . LEU A 1 240 ? -3.140 1.886 19.386 1.00 89.19 240 LEU A C 1
ATOM 1773 O O . LEU A 1 240 ? -3.374 2.694 20.279 1.00 89.19 240 LEU A O 1
ATOM 1777 N N . LEU A 1 241 ? -3.415 0.583 19.506 1.00 91.81 241 LEU A N 1
ATOM 1778 C CA . LEU A 1 241 ? -3.962 0.002 20.731 1.00 91.81 241 LEU A CA 1
ATOM 1779 C C . LEU A 1 241 ? -3.061 0.304 21.937 1.00 91.81 241 LEU A C 1
ATOM 1781 O O . LEU A 1 241 ? -3.547 0.799 22.949 1.00 91.81 241 LEU A O 1
ATOM 1785 N N . ASP A 1 242 ? -1.759 0.048 21.823 1.00 90.31 242 ASP A N 1
ATOM 1786 C CA . ASP A 1 242 ? -0.796 0.275 22.903 1.00 90.31 242 ASP A CA 1
ATOM 1787 C C . ASP A 1 242 ? -0.708 1.759 23.290 1.00 90.31 242 ASP A C 1
ATOM 1789 O O . ASP A 1 242 ? -0.686 2.091 24.481 1.00 90.31 242 ASP A O 1
ATOM 1793 N N . ALA A 1 243 ? -0.716 2.662 22.305 1.00 89.88 243 ALA A N 1
ATOM 1794 C CA . ALA A 1 243 ? -0.720 4.104 22.536 1.00 89.88 243 ALA A CA 1
ATOM 1795 C C . ALA A 1 243 ? -1.993 4.566 23.266 1.00 89.88 243 ALA A C 1
ATOM 1797 O O . ALA A 1 243 ? -1.906 5.296 24.256 1.00 89.88 243 ALA A O 1
ATOM 1798 N N . GLU A 1 244 ? -3.169 4.099 22.840 1.00 92.56 244 GLU A N 1
ATOM 1799 C CA . GLU A 1 244 ? -4.439 4.461 23.476 1.00 92.56 244 GLU A CA 1
ATOM 1800 C C . GLU A 1 244 ? -4.579 3.869 24.882 1.00 92.56 244 GLU A C 1
ATOM 1802 O O . GLU A 1 244 ? -5.039 4.554 25.797 1.00 92.56 244 GLU A O 1
ATOM 1807 N N . LEU A 1 245 ? -4.124 2.634 25.106 1.00 91.94 245 LEU A N 1
ATOM 1808 C CA . LEU A 1 245 ? -4.084 2.048 26.448 1.00 91.94 245 LEU A CA 1
ATOM 1809 C C . LEU A 1 245 ? -3.136 2.828 27.366 1.00 91.94 245 LEU A C 1
ATOM 1811 O O . LEU A 1 245 ? -3.505 3.146 28.499 1.00 91.94 245 LEU A O 1
ATOM 1815 N N . THR A 1 246 ? -1.967 3.222 26.856 1.00 92.56 246 THR A N 1
ATOM 1816 C CA . THR A 1 246 ? -1.016 4.068 27.590 1.00 92.56 246 THR A CA 1
ATOM 1817 C C . THR A 1 246 ? -1.641 5.418 27.947 1.00 92.56 246 THR A C 1
ATOM 1819 O O . THR A 1 246 ? -1.522 5.868 29.087 1.00 92.56 246 THR A O 1
ATOM 1822 N N . ARG A 1 247 ? -2.379 6.046 27.018 1.00 91.31 247 ARG A N 1
ATOM 1823 C CA . ARG A 1 247 ? -3.120 7.297 27.258 1.00 91.31 247 ARG A CA 1
ATOM 1824 C C . ARG A 1 247 ? -4.204 7.140 28.328 1.00 91.31 247 ARG A C 1
ATOM 1826 O O . ARG A 1 247 ? -4.459 8.075 29.084 1.00 91.31 247 ARG A O 1
ATOM 1833 N N . LEU A 1 248 ? -4.814 5.960 28.421 1.00 91.62 248 LEU A N 1
ATOM 1834 C CA . LEU A 1 248 ? -5.758 5.589 29.479 1.00 91.62 248 LEU A CA 1
ATOM 1835 C C . LEU A 1 248 ? -5.073 5.214 30.808 1.00 91.62 248 LEU A C 1
ATOM 1837 O O . LEU A 1 248 ? -5.762 4.876 31.770 1.00 91.62 248 LEU A O 1
ATOM 1841 N N . GLY A 1 249 ? -3.739 5.269 30.888 1.00 92.69 249 GLY A N 1
ATOM 1842 C CA . GLY A 1 249 ? -2.976 4.916 32.086 1.00 92.69 249 GLY A CA 1
ATOM 1843 C C . GLY A 1 249 ? -2.998 3.419 32.401 1.00 92.69 249 GLY A C 1
ATOM 1844 O O . GLY A 1 249 ? -2.876 3.030 33.561 1.00 92.69 249 GLY A O 1
ATOM 1845 N N . THR A 1 250 ? -3.195 2.572 31.389 1.00 90.38 250 THR A N 1
ATOM 1846 C CA . THR A 1 250 ? -3.265 1.117 31.536 1.00 90.38 250 THR A CA 1
ATOM 1847 C C . THR A 1 250 ? -2.417 0.411 30.474 1.00 90.38 250 THR A C 1
ATOM 1849 O O . THR A 1 250 ? -1.804 1.037 29.615 1.00 90.38 250 THR A O 1
ATOM 1852 N N . SER A 1 251 ? -2.356 -0.911 30.546 1.00 89.50 251 SER A N 1
ATOM 1853 C CA . SER A 1 251 ? -1.747 -1.771 29.535 1.00 89.50 251 SER A CA 1
ATOM 1854 C C . SER A 1 251 ? -2.711 -2.898 29.189 1.00 89.50 251 SER A C 1
ATOM 1856 O O . SER A 1 251 ? -3.756 -3.062 29.829 1.00 89.50 251 SER A O 1
ATOM 1858 N N . LEU A 1 252 ? -2.388 -3.662 28.148 1.00 86.38 252 LEU A N 1
ATOM 1859 C CA . LEU A 1 252 ? -3.183 -4.812 27.732 1.00 86.38 252 LEU A CA 1
ATOM 1860 C C . LEU A 1 252 ? -3.377 -5.764 28.920 1.00 86.38 252 LEU A C 1
ATOM 1862 O O . LEU A 1 252 ? -2.409 -6.223 29.531 1.00 86.38 252 LEU A O 1
ATOM 1866 N N . SER A 1 253 ? -4.634 -6.001 29.291 1.00 77.06 253 SER A N 1
ATOM 1867 C CA . SER A 1 253 ? -4.950 -6.681 30.540 1.00 77.06 253 SER A CA 1
ATOM 1868 C C . SER A 1 253 ? -4.541 -8.150 30.494 1.00 77.06 253 SER A C 1
ATOM 1870 O O . SER A 1 253 ? -4.772 -8.856 29.514 1.00 77.06 253 SER A O 1
ATOM 1872 N N . THR A 1 254 ? -4.014 -8.653 31.609 1.00 63.75 254 THR A N 1
ATOM 1873 C CA . THR A 1 254 ? -3.759 -10.092 31.794 1.00 63.75 254 THR A CA 1
ATOM 1874 C C . THR A 1 254 ? -5.049 -10.915 31.891 1.00 63.75 254 THR A C 1
ATOM 1876 O O . THR A 1 254 ? -5.000 -12.139 31.805 1.00 63.75 254 THR A O 1
ATOM 1879 N N . LEU A 1 255 ? -6.197 -10.247 32.071 1.00 57.56 255 LEU A N 1
ATOM 1880 C CA . LEU A 1 255 ? -7.535 -10.842 32.071 1.00 57.56 255 LEU A CA 1
ATOM 1881 C C . LEU A 1 255 ? -8.069 -11.105 30.658 1.00 57.56 255 LEU A C 1
ATOM 1883 O O . LEU A 1 255 ? -9.039 -11.848 30.516 1.00 57.56 255 LEU A O 1
ATOM 1887 N N . SER A 1 256 ? -7.471 -10.502 29.625 1.00 61.34 256 SER A N 1
ATOM 1888 C CA . SER A 1 256 ? -7.811 -10.814 28.238 1.00 61.34 256 SER A CA 1
ATOM 1889 C C . SER A 1 256 ? -7.519 -12.298 27.985 1.00 61.34 256 SER A C 1
ATOM 1891 O O . SER A 1 256 ? -6.385 -12.724 28.218 1.00 61.34 256 SER A O 1
ATOM 1893 N N . PRO A 1 257 ? -8.498 -13.108 27.537 1.00 59.56 257 PRO A N 1
ATOM 1894 C CA . PRO A 1 257 ? -8.295 -14.541 27.384 1.00 59.56 257 PRO A CA 1
ATOM 1895 C C . PRO A 1 257 ? -7.121 -14.829 26.449 1.00 59.56 257 PRO A C 1
ATOM 1897 O O . PRO A 1 257 ? -7.144 -14.482 25.266 1.00 59.56 257 PRO A O 1
ATOM 1900 N N . THR A 1 258 ? -6.085 -15.461 26.991 1.00 52.97 258 THR A N 1
ATOM 1901 C CA . THR A 1 258 ? -4.938 -15.949 26.230 1.00 52.97 258 THR A CA 1
ATOM 1902 C C . THR A 1 258 ? -5.358 -17.195 25.441 1.00 52.97 258 THR A C 1
ATOM 1904 O O . THR A 1 258 ? -6.092 -18.041 25.951 1.00 52.97 258 THR A O 1
ATOM 1907 N N . GLY A 1 259 ? -4.936 -17.308 24.175 1.00 61.06 259 GLY A N 1
ATOM 1908 C CA . GLY A 1 259 ? -5.135 -18.527 23.371 1.00 61.06 259 GLY A CA 1
ATOM 1909 C C . GLY A 1 259 ? -5.831 -18.376 22.013 1.00 61.06 259 GLY A C 1
ATOM 1910 O O . GLY A 1 259 ? -5.964 -19.376 21.311 1.00 61.06 259 GLY A O 1
ATOM 1911 N N . LEU A 1 260 ? -6.254 -17.173 21.602 1.00 74.12 260 LEU A N 1
ATOM 1912 C CA . LEU A 1 260 ? -6.628 -16.939 20.199 1.00 74.12 260 LEU A CA 1
ATOM 1913 C C . LEU A 1 260 ? -5.372 -16.776 19.326 1.00 74.12 260 LEU A C 1
ATOM 1915 O O . LEU A 1 260 ? -4.401 -16.171 19.786 1.00 74.12 260 LEU A O 1
ATOM 1919 N N . PRO A 1 261 ? -5.378 -17.281 18.077 1.00 83.69 261 PRO A N 1
ATOM 1920 C CA . PRO A 1 261 ? -4.319 -16.973 17.126 1.00 83.69 261 PRO A CA 1
ATOM 1921 C C . PRO A 1 261 ? -4.347 -15.484 16.758 1.00 83.69 261 PRO A C 1
ATOM 1923 O O . PRO A 1 261 ? -5.392 -14.833 16.818 1.00 83.69 261 PRO A O 1
ATOM 1926 N N . GLU A 1 262 ? -3.203 -14.958 16.332 1.00 89.88 262 GLU A N 1
ATOM 1927 C CA . GLU A 1 262 ? -3.146 -13.636 15.712 1.00 89.88 262 GLU A CA 1
ATOM 1928 C C . GLU A 1 262 ? -3.809 -13.659 14.331 1.00 89.88 262 GLU A C 1
ATOM 1930 O O . GLU A 1 262 ? -3.657 -14.605 13.553 1.00 89.88 262 GLU A O 1
ATOM 1935 N N . PHE A 1 263 ? -4.529 -12.588 14.013 1.00 90.50 263 PHE A N 1
ATOM 1936 C CA . PHE A 1 263 ? -5.202 -12.414 12.734 1.00 90.50 263 PHE A CA 1
ATOM 1937 C C . PHE A 1 263 ? -4.321 -11.587 11.791 1.00 90.50 263 PHE A C 1
ATOM 1939 O O . PHE A 1 263 ? -3.997 -10.439 12.101 1.00 90.50 263 PHE A O 1
ATOM 1946 N N . PRO A 1 264 ? -3.907 -12.125 10.632 1.00 85.56 264 PRO A N 1
ATOM 1947 C CA . PRO A 1 264 ? -2.864 -11.506 9.816 1.00 85.56 264 PRO A CA 1
ATOM 1948 C C . PRO A 1 264 ? -3.283 -10.171 9.184 1.00 85.56 264 PRO A C 1
ATOM 1950 O O . PRO A 1 264 ? -2.422 -9.333 8.914 1.00 85.56 264 PRO A O 1
ATOM 1953 N N . ASP A 1 265 ? -4.583 -9.927 8.990 1.00 86.75 265 ASP A N 1
ATOM 1954 C CA . ASP A 1 265 ? -5.117 -8.738 8.315 1.00 86.75 265 ASP A CA 1
ATOM 1955 C C . ASP A 1 265 ? -6.413 -8.198 8.961 1.00 86.75 265 ASP A C 1
ATOM 1957 O O . ASP A 1 265 ? -7.036 -8.847 9.802 1.00 86.75 265 ASP A O 1
ATOM 1961 N N . HIS A 1 266 ? -6.833 -6.985 8.578 1.00 91.12 266 HIS A N 1
ATOM 1962 C CA . HIS A 1 266 ? -8.026 -6.341 9.147 1.00 91.12 266 HIS A CA 1
ATOM 1963 C C . HIS A 1 266 ? -9.310 -7.140 8.894 1.00 91.12 266 HIS A C 1
ATOM 1965 O O . HIS A 1 266 ? -10.200 -7.126 9.740 1.00 91.12 266 HIS A O 1
ATOM 1971 N N . ARG A 1 267 ? -9.413 -7.839 7.755 1.00 91.50 267 ARG A N 1
ATOM 1972 C CA . ARG A 1 267 ? -10.622 -8.582 7.381 1.00 91.50 267 ARG A CA 1
ATOM 1973 C C . ARG A 1 267 ? -10.738 -9.878 8.176 1.00 91.50 267 ARG A C 1
ATOM 1975 O O . ARG A 1 267 ? -11.814 -10.177 8.675 1.00 91.50 267 ARG A O 1
ATOM 1982 N N . SER A 1 268 ? -9.641 -10.606 8.364 1.00 93.00 268 SER A N 1
ATOM 1983 C CA . SER A 1 268 ? -9.589 -11.793 9.226 1.00 93.00 268 SER A CA 1
ATOM 1984 C C . SER A 1 268 ? -9.897 -11.454 10.691 1.00 93.00 268 SER A C 1
ATOM 1986 O O . SER A 1 268 ? -10.681 -12.164 11.317 1.00 93.00 268 SER A O 1
ATOM 1988 N N . ALA A 1 269 ? -9.388 -10.328 11.207 1.00 94.62 269 ALA A N 1
ATOM 1989 C CA . ALA A 1 269 ? -9.728 -9.838 12.545 1.00 94.62 269 ALA A CA 1
ATOM 1990 C C . ALA A 1 269 ? -11.217 -9.457 12.663 1.00 94.62 269 ALA A C 1
ATOM 1992 O O . ALA A 1 269 ? -11.893 -9.883 13.599 1.00 94.62 269 ALA A O 1
ATOM 1993 N N . ALA A 1 270 ? -11.759 -8.716 11.690 1.00 96.50 270 ALA A N 1
ATOM 1994 C CA . ALA A 1 270 ? -13.180 -8.365 11.650 1.00 96.50 270 ALA A CA 1
ATOM 1995 C C . ALA A 1 270 ? -14.081 -9.611 11.570 1.00 96.50 270 ALA A C 1
ATOM 1997 O O . ALA A 1 270 ? -15.062 -9.725 12.303 1.00 96.50 270 ALA A O 1
ATOM 1998 N N . MET A 1 271 ? -13.711 -10.590 10.742 1.00 95.31 271 MET A N 1
ATOM 1999 C CA . MET A 1 271 ? -14.429 -11.858 10.619 1.00 95.31 271 MET A CA 1
ATOM 2000 C C . MET A 1 271 ? -14.425 -12.645 11.935 1.00 95.31 271 MET A C 1
ATOM 2002 O O . MET A 1 271 ? -15.442 -13.224 12.309 1.00 95.31 271 MET A O 1
ATOM 2006 N N . ALA A 1 272 ? -13.317 -12.634 12.680 1.00 95.62 272 ALA A N 1
ATOM 2007 C CA . ALA A 1 272 ? -13.248 -13.277 13.989 1.00 95.62 272 ALA A CA 1
ATOM 2008 C C . ALA A 1 272 ? -14.242 -12.676 14.993 1.00 95.62 272 ALA A C 1
ATOM 2010 O O . ALA A 1 272 ? -14.861 -13.415 15.760 1.00 95.62 272 ALA A O 1
ATOM 2011 N N . ILE A 1 273 ? -14.432 -11.355 14.965 1.00 96.62 273 ILE A N 1
ATOM 2012 C CA . ILE A 1 273 ? -15.430 -10.659 15.792 1.00 96.62 273 ILE A CA 1
ATOM 2013 C C . ILE A 1 273 ? -16.842 -11.013 15.317 1.00 96.62 273 ILE A C 1
ATOM 2015 O O . ILE A 1 273 ? -17.690 -11.404 16.117 1.00 96.62 273 ILE A O 1
ATOM 2019 N N . LYS A 1 274 ? -17.082 -10.952 14.003 1.00 97.25 274 LYS A N 1
ATOM 2020 C CA . LYS A 1 274 ? -18.372 -11.278 13.378 1.00 97.25 274 LYS A CA 1
ATOM 2021 C C . LYS A 1 274 ? -18.849 -12.691 13.715 1.00 97.25 274 LYS A C 1
ATOM 2023 O O . LYS A 1 274 ? -20.025 -12.899 13.992 1.00 97.25 274 LYS A O 1
ATOM 2028 N N . LEU A 1 275 ? -17.930 -13.656 13.706 1.00 95.62 275 LEU A N 1
ATOM 2029 C CA . LEU A 1 275 ? -18.195 -15.063 14.018 1.00 95.62 275 LEU A CA 1
ATOM 2030 C C . LEU A 1 275 ? -18.193 -15.362 15.529 1.00 95.62 275 LEU A C 1
ATOM 2032 O O . LEU A 1 275 ? -18.384 -16.511 15.921 1.00 95.62 275 LEU A O 1
ATOM 2036 N N . GLY A 1 276 ? -17.963 -14.362 16.386 1.00 93.62 276 GLY A N 1
ATOM 2037 C CA . GLY A 1 276 ? -17.954 -14.520 17.843 1.00 93.62 276 GLY A CA 1
ATOM 2038 C C . GLY A 1 276 ? -16.740 -15.272 18.403 1.00 93.62 276 GLY A C 1
ATOM 2039 O O . GLY A 1 276 ? -16.768 -15.710 19.559 1.00 93.62 276 GLY A O 1
ATOM 2040 N N . LEU A 1 277 ? -15.666 -15.427 17.619 1.00 93.56 277 LEU A N 1
ATOM 2041 C CA . LEU A 1 277 ? -14.376 -15.945 18.093 1.00 93.56 277 LEU A CA 1
ATOM 2042 C C . LEU A 1 277 ? -13.676 -14.922 18.994 1.00 93.56 277 LEU A C 1
ATOM 2044 O O . LEU A 1 277 ? -13.109 -15.291 20.021 1.00 93.56 277 LEU A O 1
ATOM 2048 N N . ALA A 1 278 ? -13.781 -13.646 18.629 1.00 94.94 278 ALA A N 1
ATOM 2049 C CA . ALA A 1 278 ? -13.364 -12.499 19.422 1.00 94.94 278 ALA A CA 1
ATOM 2050 C C . ALA A 1 278 ? -14.573 -11.617 19.766 1.00 94.94 278 ALA A C 1
ATOM 2052 O O . ALA A 1 278 ? -15.639 -11.736 19.168 1.00 94.94 278 ALA A O 1
ATOM 2053 N N . ASP A 1 279 ? -14.404 -10.742 20.750 1.00 95.56 279 ASP A N 1
ATOM 2054 C CA . ASP A 1 279 ? -15.452 -9.857 21.259 1.00 95.56 279 ASP A CA 1
ATOM 2055 C C . ASP A 1 279 ? -15.287 -8.418 20.769 1.00 95.56 279 ASP A C 1
ATOM 2057 O O . ASP A 1 279 ? -16.280 -7.728 20.548 1.00 95.56 279 ASP A O 1
ATOM 2061 N N . TYR A 1 280 ? -14.038 -7.980 20.594 1.00 96.00 280 TYR A N 1
ATOM 2062 C CA . TYR A 1 280 ? -13.702 -6.657 20.085 1.00 96.00 280 TYR A CA 1
ATOM 2063 C C . TYR A 1 280 ? -12.355 -6.661 19.355 1.00 96.00 280 TYR A C 1
ATOM 2065 O O . TYR A 1 280 ? -11.574 -7.606 19.474 1.00 96.00 280 TYR A O 1
ATOM 2073 N N . GLY A 1 281 ? -12.057 -5.595 18.618 1.00 95.25 281 GLY A N 1
ATOM 2074 C CA . GLY A 1 281 ? -10.745 -5.386 18.005 1.00 95.25 281 GLY A CA 1
ATOM 2075 C C . GLY A 1 281 ? -10.632 -4.042 17.303 1.00 95.25 281 GLY A C 1
ATOM 2076 O O . GLY A 1 281 ? -11.630 -3.346 17.132 1.00 95.25 281 GLY A O 1
ATOM 2077 N N . LEU A 1 282 ? -9.409 -3.679 16.911 1.00 95.44 282 LEU A N 1
ATOM 2078 C CA . LEU A 1 282 ? -9.139 -2.482 16.115 1.00 95.44 282 LEU A CA 1
ATOM 2079 C C . LEU A 1 282 ? -8.993 -2.873 14.643 1.00 95.44 282 LEU A C 1
ATOM 2081 O O . LEU A 1 282 ? -8.073 -3.603 14.262 1.00 95.44 282 LEU A O 1
ATOM 2085 N N . VAL A 1 283 ? -9.904 -2.388 13.803 1.00 94.81 283 VAL A N 1
ATOM 2086 C CA . VAL A 1 283 ? -9.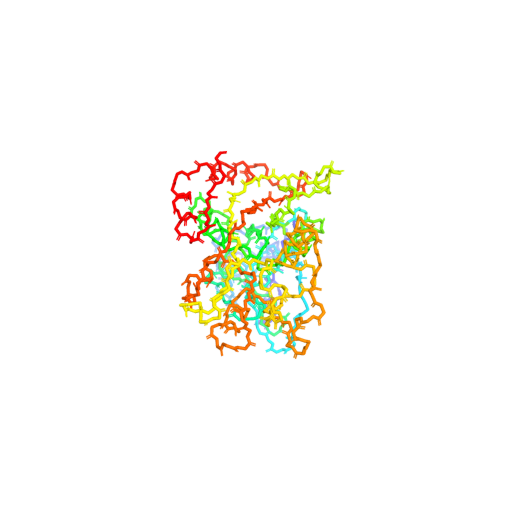922 -2.674 12.362 1.00 94.81 283 VAL A CA 1
ATOM 2087 C C . VAL A 1 283 ? -10.151 -1.399 11.556 1.00 94.81 283 VAL A C 1
ATOM 2089 O O . VAL A 1 283 ? -10.649 -0.411 12.082 1.00 94.81 283 VAL A 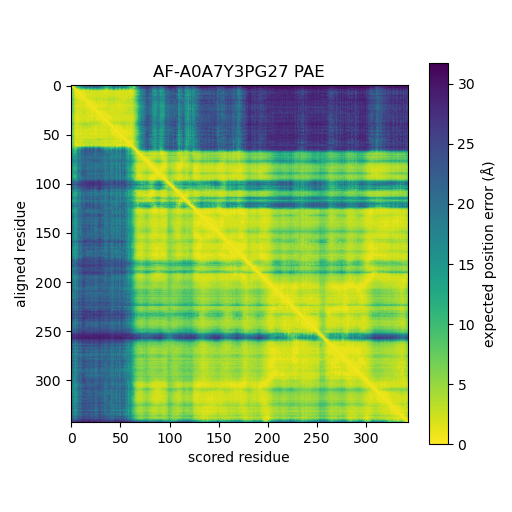O 1
ATOM 2092 N N . ALA A 1 284 ? -9.792 -1.407 10.270 1.00 93.12 284 ALA A N 1
ATOM 2093 C CA . ALA A 1 284 ? -10.138 -0.305 9.377 1.00 93.12 284 ALA A CA 1
ATOM 2094 C C . ALA A 1 284 ? -11.665 -0.107 9.346 1.00 93.12 284 ALA A C 1
ATOM 2096 O O . ALA A 1 284 ? -12.408 -1.084 9.228 1.00 93.12 284 ALA A O 1
ATOM 2097 N N . THR A 1 285 ? -12.126 1.142 9.420 1.00 94.38 285 THR A N 1
ATOM 2098 C CA . THR A 1 285 ? -13.564 1.476 9.476 1.00 94.38 285 THR A CA 1
ATOM 2099 C C . THR A 1 285 ? -14.317 0.957 8.254 1.00 94.38 285 THR A C 1
ATOM 2101 O O . THR A 1 285 ? -15.407 0.409 8.386 1.00 94.38 285 THR A O 1
ATOM 2104 N N . SER A 1 286 ? -13.711 1.037 7.067 1.00 91.31 286 SER A N 1
ATOM 2105 C CA . SER A 1 286 ? -14.255 0.445 5.838 1.00 91.31 286 SER A CA 1
ATOM 2106 C C . SER A 1 286 ? -14.565 -1.044 5.986 1.00 91.31 286 SER A C 1
ATOM 2108 O O . SER A 1 286 ? -15.655 -1.489 5.643 1.00 91.31 286 SER A O 1
ATOM 2110 N N . ILE A 1 287 ? -13.639 -1.809 6.567 1.00 93.25 287 ILE A N 1
ATOM 2111 C CA . ILE A 1 287 ? -13.808 -3.246 6.799 1.00 93.25 287 ILE A CA 1
ATOM 2112 C C . ILE A 1 287 ? -14.871 -3.515 7.866 1.00 93.25 287 ILE A C 1
ATOM 2114 O O . ILE A 1 287 ? -15.637 -4.464 7.732 1.00 93.25 287 ILE A O 1
ATOM 2118 N N . ALA A 1 288 ? -14.940 -2.691 8.913 1.00 94.94 288 ALA A N 1
ATOM 2119 C CA . ALA A 1 288 ? -15.979 -2.812 9.931 1.00 94.94 288 ALA A CA 1
ATOM 2120 C C . ALA A 1 288 ? -17.382 -2.701 9.323 1.00 94.94 288 ALA A C 1
ATOM 2122 O O . ALA A 1 288 ? -18.240 -3.539 9.593 1.00 94.94 288 ALA A O 1
ATOM 2123 N N . LEU A 1 289 ? -17.582 -1.692 8.472 1.00 93.50 289 LEU A N 1
ATOM 2124 C CA . LEU A 1 289 ? -18.854 -1.429 7.806 1.00 93.50 289 LEU A CA 1
ATOM 2125 C C . LEU A 1 289 ? -19.202 -2.526 6.792 1.00 93.50 289 LEU A C 1
ATOM 2127 O O . LEU A 1 289 ? -20.327 -3.023 6.819 1.00 93.50 289 LEU A O 1
ATOM 2131 N N . ASP A 1 290 ? -18.239 -2.964 5.972 1.00 92.44 290 ASP A N 1
ATOM 2132 C CA . ASP A 1 290 ? -18.401 -4.096 5.042 1.00 92.44 290 ASP A CA 1
ATOM 2133 C C . ASP A 1 290 ? -18.864 -5.374 5.759 1.00 92.44 290 ASP A C 1
ATOM 2135 O O . ASP A 1 290 ? -19.685 -6.138 5.249 1.00 92.44 290 ASP A O 1
ATOM 2139 N N . GLU A 1 291 ? -18.310 -5.635 6.945 1.00 95.12 291 GLU A N 1
ATOM 2140 C CA . GLU A 1 291 ? -18.609 -6.837 7.722 1.00 95.12 291 GLU A CA 1
ATOM 2141 C C . GLU A 1 291 ? -19.838 -6.687 8.632 1.00 95.12 291 GLU A C 1
ATOM 2143 O O . GLU A 1 291 ? -20.255 -7.673 9.249 1.00 95.12 291 GLU A O 1
ATOM 2148 N N . GLY A 1 292 ? -20.450 -5.498 8.685 1.00 95.94 292 GLY A N 1
ATOM 2149 C CA . GLY A 1 292 ? -21.619 -5.202 9.514 1.00 95.94 292 GLY A CA 1
ATOM 2150 C C . GLY A 1 292 ? -21.318 -5.178 11.016 1.00 95.94 292 GLY A C 1
ATOM 2151 O O . GLY A 1 292 ? -22.177 -5.542 11.817 1.00 95.94 292 GLY A O 1
ATOM 2152 N N . LEU A 1 293 ? -20.095 -4.810 11.401 1.00 98.00 293 LEU A N 1
ATOM 2153 C CA . LEU A 1 293 ? -19.684 -4.667 12.797 1.00 98.00 293 LEU A CA 1
ATOM 2154 C C . LEU A 1 293 ? -20.118 -3.316 13.370 1.00 98.00 293 LEU A C 1
ATOM 2156 O O . LEU A 1 293 ? -20.284 -2.335 12.647 1.00 98.00 293 LEU A O 1
ATOM 2160 N N . GLU A 1 294 ? -20.273 -3.261 14.690 1.00 97.81 294 GLU A N 1
ATOM 2161 C CA . GLU A 1 294 ? -20.632 -2.030 15.387 1.00 97.81 294 GLU A CA 1
ATOM 2162 C C . GLU A 1 294 ? -19.376 -1.270 15.814 1.00 97.81 294 GLU A C 1
ATOM 2164 O O . GLU A 1 294 ? -18.494 -1.827 16.469 1.00 97.81 294 GLU A O 1
ATOM 2169 N N . VAL A 1 295 ? -19.295 0.002 15.424 1.00 97.69 295 VAL A N 1
ATOM 2170 C CA . VAL A 1 295 ? -18.188 0.910 15.747 1.00 97.69 295 VAL A CA 1
ATOM 2171 C C . VAL A 1 295 ? -18.447 1.573 17.098 1.00 97.69 295 VAL A C 1
ATOM 2173 O O . VAL A 1 295 ? -19.492 2.187 17.291 1.00 97.69 295 VAL A O 1
ATOM 2176 N N . ILE A 1 296 ? -17.479 1.472 18.012 1.00 97.69 296 ILE A N 1
ATOM 2177 C CA . ILE A 1 296 ? -17.556 2.038 19.368 1.00 97.69 296 ILE A CA 1
ATOM 2178 C C . ILE A 1 296 ? -16.702 3.303 19.487 1.00 97.69 296 ILE A C 1
ATOM 2180 O O . ILE A 1 296 ? -17.181 4.340 19.935 1.00 97.69 296 ILE A O 1
ATOM 2184 N N . GLU A 1 297 ? -15.448 3.236 19.043 1.00 95.75 297 GLU A N 1
ATOM 2185 C CA . GLU A 1 297 ? -14.507 4.362 19.022 1.00 95.75 297 GLU A CA 1
ATOM 2186 C C . GLU A 1 297 ? -13.799 4.409 17.667 1.00 95.75 297 GLU A C 1
ATOM 2188 O O . GLU A 1 297 ? -13.700 3.393 16.979 1.00 95.75 297 GLU A O 1
ATOM 2193 N N . SER A 1 298 ? -13.329 5.588 17.262 1.00 95.06 298 SER A N 1
ATOM 2194 C CA . SER A 1 298 ? -12.655 5.804 15.980 1.00 95.06 298 SER A CA 1
ATOM 2195 C C . SER A 1 298 ? -11.453 6.719 16.146 1.00 95.06 298 SER A C 1
ATOM 2197 O O . SER A 1 298 ? -11.517 7.708 16.873 1.00 95.06 298 SER A O 1
ATOM 2199 N N . TYR A 1 299 ? -10.377 6.382 15.447 1.00 92.88 299 TYR A N 1
ATOM 2200 C CA . TYR A 1 299 ? -9.084 7.040 15.522 1.00 92.88 299 TYR A CA 1
ATOM 2201 C C . TYR A 1 299 ? -8.618 7.352 14.102 1.00 92.88 299 TYR A C 1
ATOM 2203 O O . TYR A 1 299 ? -8.535 6.462 13.250 1.00 92.88 299 TYR A O 1
ATOM 2211 N N . GLU A 1 300 ? -8.342 8.625 13.845 1.00 92.00 300 GLU A N 1
ATOM 2212 C CA . GLU A 1 300 ? -7.840 9.084 12.555 1.00 92.00 300 GLU A CA 1
ATOM 2213 C C . GLU A 1 300 ? -6.324 8.872 12.465 1.00 92.00 300 GLU A C 1
ATOM 2215 O O . GLU A 1 300 ? -5.585 9.123 13.417 1.00 92.00 300 GLU A O 1
ATOM 2220 N N . GLN A 1 301 ? -5.865 8.407 11.308 1.00 90.00 301 GLN A N 1
ATOM 2221 C CA . GLN A 1 301 ? -4.458 8.248 10.967 1.00 90.00 301 GLN A CA 1
ATOM 2222 C C . GLN A 1 301 ? -4.191 8.828 9.582 1.00 90.00 301 GLN A C 1
ATOM 2224 O O . GLN A 1 301 ? -5.088 8.912 8.743 1.00 90.00 301 GLN A O 1
ATOM 2229 N N . LYS A 1 302 ? -2.941 9.204 9.318 1.00 92.75 302 LYS A N 1
ATOM 2230 C CA . LYS A 1 302 ? -2.517 9.716 8.013 1.00 92.75 302 LYS A CA 1
ATOM 2231 C C . LYS A 1 302 ? -1.870 8.608 7.201 1.00 92.75 302 LYS A C 1
ATOM 2233 O O . LYS A 1 302 ? -1.145 7.781 7.748 1.00 92.75 302 LYS A O 1
ATOM 2238 N N . SER A 1 303 ? -2.084 8.622 5.895 1.00 93.44 303 SER A N 1
ATOM 2239 C CA . SER A 1 303 ? -1.333 7.822 4.932 1.00 93.44 303 SER A CA 1
ATOM 2240 C C . SER A 1 303 ? -0.388 8.751 4.171 1.00 93.44 303 SER A C 1
ATOM 2242 O O . SER A 1 303 ? -0.818 9.686 3.497 1.00 93.44 303 SER A O 1
ATOM 2244 N N . LEU A 1 304 ? 0.914 8.517 4.320 1.00 95.44 304 LEU A N 1
ATOM 2245 C CA . LEU A 1 304 ? 1.984 9.329 3.748 1.00 95.44 304 LEU A CA 1
ATOM 2246 C C . LEU A 1 304 ? 2.590 8.592 2.559 1.00 95.44 304 LEU A C 1
ATOM 2248 O O . LEU A 1 304 ? 3.118 7.486 2.710 1.00 95.44 304 LEU A O 1
ATOM 2252 N N . LEU A 1 305 ? 2.513 9.199 1.376 1.00 97.19 305 LEU A N 1
ATOM 2253 C CA . LEU A 1 305 ? 3.198 8.708 0.189 1.00 97.19 305 LEU A CA 1
ATOM 2254 C C . LEU A 1 305 ? 4.655 9.164 0.265 1.00 97.19 305 LEU A C 1
ATOM 2256 O O . LEU A 1 305 ? 4.925 10.360 0.333 1.00 97.19 305 LEU A O 1
ATOM 2260 N N . ILE A 1 306 ? 5.584 8.216 0.261 1.00 97.38 306 ILE A N 1
ATOM 2261 C CA . ILE A 1 306 ? 7.019 8.430 0.435 1.00 97.38 306 ILE A CA 1
ATOM 2262 C C . ILE A 1 306 ? 7.802 7.995 -0.804 1.00 97.38 306 ILE A C 1
ATOM 2264 O O . ILE A 1 306 ? 7.425 7.056 -1.505 1.00 97.38 306 ILE A O 1
ATOM 2268 N N . TRP A 1 307 ? 8.936 8.641 -1.048 1.00 97.50 307 TRP A N 1
ATOM 2269 C CA . TRP A 1 307 ? 9.930 8.207 -2.031 1.00 97.50 307 TRP A CA 1
ATOM 2270 C C . TRP A 1 307 ? 11.330 8.632 -1.593 1.00 97.50 307 TRP A C 1
ATOM 2272 O O . TRP A 1 307 ? 11.482 9.540 -0.778 1.00 97.50 307 TRP A O 1
ATOM 2282 N N . ALA A 1 308 ? 12.370 7.980 -2.116 1.00 95.62 308 ALA A N 1
ATOM 2283 C CA . ALA A 1 308 ? 13.745 8.380 -1.825 1.00 95.62 308 ALA A CA 1
ATOM 2284 C C . ALA A 1 308 ? 14.089 9.691 -2.555 1.00 95.62 308 ALA A C 1
ATOM 2286 O O . ALA A 1 308 ? 13.680 9.888 -3.706 1.00 95.62 308 ALA A O 1
ATOM 2287 N N . ASP A 1 309 ? 14.837 10.587 -1.910 1.00 93.19 309 ASP A N 1
ATOM 2288 C CA . ASP A 1 309 ? 15.155 11.893 -2.501 1.00 93.19 309 ASP A CA 1
ATOM 2289 C C . ASP A 1 309 ? 15.939 11.740 -3.819 1.00 93.19 309 ASP A C 1
ATOM 2291 O O . ASP A 1 309 ? 16.860 10.929 -3.916 1.00 93.19 309 ASP A O 1
ATOM 2295 N N . GLY A 1 310 ? 15.529 12.466 -4.863 1.00 91.00 310 GLY A N 1
ATOM 2296 C CA . GLY A 1 310 ? 16.121 12.376 -6.207 1.00 91.00 310 GLY A CA 1
ATOM 2297 C C . GLY A 1 310 ? 15.976 11.024 -6.932 1.00 91.00 310 GLY A C 1
ATOM 2298 O O . GLY A 1 310 ? 16.615 10.826 -7.962 1.00 91.00 310 GLY A O 1
ATOM 2299 N N . SER A 1 311 ? 15.168 10.083 -6.424 1.00 92.38 311 SER A N 1
ATOM 2300 C CA . SER A 1 311 ? 15.084 8.719 -6.984 1.00 92.38 311 SER A CA 1
ATOM 2301 C C . SER A 1 311 ? 14.111 8.535 -8.154 1.00 92.38 311 SER A C 1
ATOM 2303 O O . SER A 1 311 ? 14.199 7.528 -8.858 1.00 92.38 311 SER A O 1
ATOM 2305 N N . ASN A 1 312 ? 13.197 9.485 -8.361 1.00 93.62 312 ASN A N 1
ATOM 2306 C CA . ASN A 1 312 ? 12.143 9.423 -9.374 1.00 93.62 312 ASN A CA 1
ATOM 2307 C C . ASN A 1 312 ? 12.264 10.576 -10.376 1.00 93.62 312 ASN A C 1
ATOM 2309 O O . ASN A 1 312 ? 12.791 11.639 -10.049 1.00 93.62 312 ASN A O 1
ATOM 2313 N N . ASP A 1 313 ? 11.722 10.368 -11.579 1.00 92.69 313 ASP A N 1
ATOM 2314 C CA . ASP A 1 313 ? 11.562 11.425 -12.580 1.00 92.69 313 ASP A CA 1
ATOM 2315 C C . ASP A 1 313 ? 10.715 12.574 -11.990 1.00 92.69 313 ASP A C 1
ATOM 2317 O O . ASP A 1 313 ? 9.574 12.326 -11.574 1.00 92.69 313 ASP A O 1
ATOM 2321 N N . PRO A 1 314 ? 11.235 13.818 -11.948 1.00 94.62 314 PRO A N 1
ATOM 2322 C CA . PRO A 1 314 ? 10.504 14.967 -11.423 1.00 94.62 314 PRO A CA 1
ATOM 2323 C C . PRO A 1 314 ? 9.129 15.168 -12.068 1.00 94.62 314 PRO A C 1
ATOM 2325 O O . PRO A 1 314 ? 8.195 15.548 -11.370 1.00 94.62 314 PRO A O 1
ATOM 2328 N N . VAL A 1 315 ? 8.973 14.847 -13.358 1.00 94.44 315 VAL A N 1
ATOM 2329 C CA . VAL A 1 315 ? 7.694 14.981 -14.076 1.00 94.44 315 VAL A CA 1
ATOM 2330 C C . VAL A 1 315 ? 6.652 14.000 -13.536 1.00 94.44 315 VAL A C 1
ATOM 2332 O O . VAL A 1 315 ? 5.477 14.344 -13.420 1.00 94.44 315 VAL A O 1
ATOM 2335 N N . ILE A 1 316 ? 7.066 12.779 -13.182 1.00 94.50 316 ILE A N 1
ATOM 2336 C CA . ILE A 1 316 ? 6.169 11.768 -12.601 1.00 94.50 316 ILE A CA 1
ATOM 2337 C C . ILE A 1 316 ? 5.749 12.189 -11.193 1.00 94.50 316 ILE A C 1
ATOM 2339 O O . ILE A 1 316 ? 4.569 12.094 -10.856 1.00 94.50 316 ILE A O 1
ATOM 2343 N N . VAL A 1 317 ? 6.699 12.673 -10.388 1.00 96.38 317 VAL A N 1
ATOM 2344 C CA . VAL A 1 317 ? 6.431 13.160 -9.026 1.00 96.38 317 VAL A CA 1
ATOM 2345 C C . VAL A 1 317 ? 5.465 14.344 -9.060 1.00 96.38 317 VAL A C 1
ATOM 2347 O O . VAL A 1 317 ? 4.443 14.313 -8.379 1.00 96.38 317 VAL A O 1
ATOM 2350 N N . GLU A 1 318 ? 5.744 15.355 -9.886 1.00 95.56 318 GLU A N 1
ATOM 2351 C CA . GLU A 1 318 ? 4.896 16.541 -10.031 1.00 95.56 318 GLU A CA 1
ATOM 2352 C C . GLU A 1 318 ? 3.488 16.171 -10.506 1.00 95.56 318 GLU A C 1
ATOM 2354 O O . GLU A 1 318 ? 2.503 16.671 -9.967 1.00 95.56 318 GLU A O 1
ATOM 2359 N N . ARG A 1 319 ? 3.371 15.243 -11.465 1.00 95.56 319 ARG A N 1
ATOM 2360 C CA . ARG A 1 319 ? 2.067 14.767 -11.933 1.00 95.56 319 ARG A CA 1
ATOM 2361 C C . ARG A 1 319 ? 1.266 14.108 -10.815 1.00 95.56 319 ARG A C 1
ATOM 2363 O O . ARG A 1 319 ? 0.101 14.449 -10.657 1.00 95.56 319 ARG A O 1
ATOM 2370 N N . ILE A 1 320 ? 1.872 13.198 -10.046 1.00 95.94 320 ILE A N 1
ATOM 2371 C CA . ILE A 1 320 ? 1.189 12.561 -8.909 1.00 95.94 320 ILE A CA 1
ATOM 2372 C C . ILE A 1 320 ? 0.719 13.634 -7.926 1.00 95.94 320 ILE A C 1
ATOM 2374 O O . ILE A 1 320 ? -0.460 13.650 -7.594 1.00 95.94 320 ILE A O 1
ATOM 2378 N N . ILE A 1 321 ? 1.605 14.550 -7.516 1.00 95.38 321 ILE A N 1
ATOM 2379 C CA . ILE A 1 321 ? 1.279 15.623 -6.563 1.00 95.38 321 ILE A CA 1
ATOM 2380 C C . ILE A 1 321 ? 0.118 16.486 -7.074 1.00 95.38 321 ILE A C 1
ATOM 2382 O O . ILE A 1 321 ? -0.814 16.757 -6.323 1.00 95.38 321 ILE A O 1
ATOM 2386 N N . ASN A 1 322 ? 0.128 16.874 -8.351 1.00 94.44 322 ASN A N 1
ATOM 2387 C CA . ASN A 1 322 ? -0.956 17.658 -8.946 1.00 94.44 322 ASN A CA 1
ATOM 2388 C C . ASN A 1 322 ? -2.295 16.908 -8.920 1.00 94.44 322 ASN A C 1
ATOM 2390 O O . ASN A 1 322 ? -3.328 17.508 -8.620 1.00 94.44 322 ASN A O 1
ATOM 2394 N N . GLU A 1 323 ? -2.288 15.602 -9.196 1.00 94.62 323 GLU A N 1
ATOM 2395 C CA . GLU A 1 323 ? -3.500 14.781 -9.144 1.00 94.62 323 GLU A CA 1
ATOM 2396 C C . GLU A 1 323 ? -4.011 14.567 -7.714 1.00 94.62 323 GLU A C 1
ATOM 2398 O O . GLU A 1 323 ? -5.219 14.422 -7.538 1.00 94.62 323 GLU A O 1
ATOM 2403 N N . LEU A 1 324 ? -3.161 14.635 -6.679 1.00 92.69 324 LEU A N 1
ATOM 2404 C CA . LEU A 1 324 ? -3.629 14.593 -5.282 1.00 92.69 324 LEU A CA 1
ATOM 2405 C C . LEU A 1 324 ? -4.571 15.760 -4.946 1.00 92.69 324 LEU A C 1
ATOM 2407 O O . LEU A 1 324 ? -5.463 15.603 -4.117 1.00 92.69 324 LEU A O 1
ATOM 2411 N N . HIS A 1 325 ? -4.441 16.896 -5.638 1.00 90.19 325 HIS A N 1
ATOM 2412 C CA . HIS A 1 325 ? -5.346 18.042 -5.506 1.00 90.19 325 HIS A CA 1
ATOM 2413 C C . HIS A 1 325 ? -6.601 17.944 -6.401 1.00 90.19 325 HIS A C 1
ATOM 2415 O O . HIS A 1 325 ? -7.420 18.866 -6.443 1.00 90.19 325 HIS A O 1
ATOM 2421 N N . SER A 1 326 ? -6.781 16.847 -7.144 1.00 92.94 326 SER A N 1
ATOM 2422 C CA . SER A 1 326 ? -7.943 16.645 -8.012 1.00 92.94 326 SER A CA 1
ATOM 2423 C C . SER A 1 326 ? -9.216 16.409 -7.199 1.00 92.94 326 SER A C 1
ATOM 2425 O O . SER A 1 326 ? -9.343 15.440 -6.449 1.00 92.94 326 SER A O 1
ATOM 2427 N N . ASN A 1 327 ? -10.235 17.240 -7.436 1.00 92.19 327 ASN A N 1
ATOM 2428 C CA . ASN A 1 327 ? -11.565 17.063 -6.843 1.00 92.19 327 ASN A CA 1
ATOM 2429 C C . ASN A 1 327 ? -12.218 15.724 -7.222 1.00 92.19 327 ASN A C 1
ATOM 2431 O O . ASN A 1 327 ? -13.056 15.217 -6.478 1.00 92.19 327 ASN A O 1
ATOM 2435 N N . LEU A 1 328 ? -11.889 15.172 -8.393 1.00 93.12 328 LEU A N 1
ATOM 2436 C CA . LEU A 1 328 ? -12.453 13.901 -8.843 1.00 93.12 328 LEU A CA 1
ATOM 2437 C C . LEU A 1 328 ? -11.769 12.721 -8.153 1.00 93.12 328 LEU A C 1
ATOM 2439 O O . LEU A 1 328 ? -12.475 11.889 -7.591 1.00 93.12 328 LEU A O 1
ATOM 2443 N N . LEU A 1 329 ? -10.431 12.702 -8.094 1.00 94.00 329 LEU A N 1
ATOM 2444 C CA . LEU A 1 329 ? -9.703 11.702 -7.306 1.00 94.00 329 LEU A CA 1
ATOM 2445 C C . LEU A 1 329 ? -10.139 11.748 -5.837 1.00 94.00 329 LEU A C 1
ATOM 2447 O O . LEU A 1 329 ? -10.370 10.711 -5.222 1.00 94.00 329 LEU A O 1
ATOM 2451 N N . SER A 1 330 ? -10.332 12.954 -5.297 1.00 93.31 330 SER A N 1
ATOM 2452 C CA . SER A 1 330 ? -10.823 13.136 -3.935 1.00 93.31 330 SER A CA 1
ATOM 2453 C C . SER A 1 330 ? -12.172 12.477 -3.685 1.00 93.31 330 SER A C 1
ATOM 2455 O O . SER A 1 330 ? -12.343 11.800 -2.673 1.00 93.31 330 SER A O 1
ATOM 2457 N N . ARG A 1 331 ? -13.112 12.578 -4.628 1.00 93.88 331 ARG A N 1
ATOM 2458 C CA . ARG A 1 331 ? -14.404 11.887 -4.526 1.00 93.88 331 ARG A CA 1
ATOM 2459 C C . ARG A 1 331 ? -14.267 10.369 -4.595 1.00 93.88 331 ARG A C 1
ATOM 2461 O O . ARG A 1 331 ? -14.955 9.694 -3.838 1.00 93.88 331 ARG A O 1
ATOM 2468 N N . GLU A 1 332 ? -13.393 9.850 -5.456 1.00 93.94 332 GLU A N 1
ATOM 2469 C CA . GLU A 1 332 ? -13.131 8.407 -5.564 1.00 93.94 332 GLU A CA 1
ATOM 2470 C C . GLU A 1 332 ? -12.554 7.845 -4.257 1.00 93.94 332 GLU A C 1
ATOM 2472 O O . GLU A 1 332 ? -13.041 6.841 -3.744 1.00 93.94 332 GLU A O 1
ATOM 2477 N N . VAL A 1 333 ? -11.566 8.522 -3.663 1.00 93.06 333 VAL A N 1
ATOM 2478 C CA . VAL A 1 333 ? -10.971 8.091 -2.388 1.00 93.06 333 VAL A CA 1
ATOM 2479 C C . VAL A 1 333 ? -11.967 8.230 -1.235 1.00 93.06 333 VAL A C 1
ATOM 2481 O O . VAL A 1 333 ? -12.099 7.306 -0.441 1.00 93.06 333 VAL A O 1
ATOM 2484 N N . GLN A 1 334 ? -12.726 9.327 -1.163 1.00 93.06 334 GLN A N 1
ATOM 2485 C CA . GLN A 1 334 ? -13.755 9.533 -0.130 1.00 93.06 334 GLN A CA 1
ATOM 2486 C C . GLN A 1 334 ? -14.947 8.571 -0.240 1.00 93.06 334 GLN A C 1
ATOM 2488 O O . GLN A 1 334 ? -15.720 8.443 0.710 1.00 93.06 334 GLN A O 1
ATOM 2493 N N . ALA A 1 335 ? -15.131 7.905 -1.382 1.00 92.25 335 ALA A N 1
ATOM 2494 C CA . ALA A 1 335 ? -16.120 6.840 -1.506 1.00 92.25 335 ALA A CA 1
ATOM 2495 C C . ALA A 1 335 ? -15.708 5.574 -0.729 1.00 92.25 335 ALA A C 1
ATOM 2497 O O . ALA A 1 335 ? -16.564 4.738 -0.438 1.00 92.25 335 ALA A O 1
ATOM 2498 N N . LEU A 1 336 ? -14.428 5.440 -0.352 1.00 89.81 336 LEU A N 1
ATOM 2499 C CA . LEU A 1 336 ? -13.979 4.440 0.613 1.00 89.81 336 LEU A CA 1
ATOM 2500 C C . LEU A 1 336 ? -14.403 4.888 2.025 1.00 89.81 336 LEU A C 1
ATOM 2502 O O . LEU A 1 336 ? -13.979 5.951 2.484 1.00 89.81 336 LEU A O 1
ATOM 2506 N N . PRO A 1 337 ? -15.213 4.106 2.760 1.00 89.75 337 PRO A N 1
ATOM 2507 C CA . PRO A 1 337 ? -15.685 4.542 4.068 1.00 89.75 337 PRO A CA 1
ATOM 2508 C C . PRO A 1 337 ? -14.537 4.765 5.061 1.00 89.75 337 PRO A C 1
ATOM 2510 O O . PRO A 1 337 ? -13.670 3.908 5.235 1.00 89.75 337 PRO A O 1
ATOM 2513 N N . GLY A 1 338 ? -14.558 5.912 5.740 1.00 89.75 338 GLY A N 1
ATOM 2514 C CA . GLY A 1 338 ? -13.516 6.299 6.692 1.00 89.75 338 GLY A CA 1
ATOM 2515 C C . GLY A 1 338 ? -12.248 6.861 6.050 1.00 89.75 338 GLY A C 1
ATOM 2516 O O . GLY A 1 338 ? -11.239 6.914 6.740 1.00 89.75 338 GLY A O 1
ATOM 2517 N N . TYR A 1 339 ? -12.281 7.253 4.771 1.00 93.31 339 TYR A N 1
ATOM 2518 C CA . TYR A 1 339 ? -11.181 7.936 4.083 1.00 93.31 339 TYR A CA 1
ATOM 2519 C C . TYR A 1 339 ? -11.533 9.383 3.730 1.00 93.31 339 TYR A C 1
ATOM 2521 O O . TYR A 1 339 ? -12.660 9.682 3.330 1.00 93.31 339 TYR A O 1
ATOM 2529 N N . ALA A 1 340 ? -10.543 10.270 3.809 1.00 91.50 340 ALA A N 1
ATOM 2530 C CA . ALA A 1 340 ? -10.627 11.637 3.303 1.00 91.50 340 ALA A CA 1
ATOM 2531 C C . ALA A 1 340 ? -9.292 12.062 2.683 1.00 91.50 340 ALA A C 1
ATOM 2533 O O . ALA A 1 340 ? -8.239 11.779 3.240 1.00 91.50 340 ALA A O 1
ATOM 2534 N N . MET A 1 341 ? -9.306 12.734 1.529 1.00 88.62 341 MET A N 1
ATOM 2535 C CA . MET A 1 341 ? -8.058 13.242 0.941 1.00 88.62 341 MET A CA 1
ATOM 2536 C C . MET A 1 341 ? -7.456 14.359 1.789 1.00 88.62 341 MET A C 1
ATOM 2538 O O . MET A 1 341 ? -8.187 15.174 2.360 1.00 88.62 341 MET A O 1
ATOM 2542 N N . ALA A 1 342 ? -6.125 14.427 1.786 1.00 80.44 342 ALA A N 1
ATOM 2543 C CA . ALA A 1 342 ? -5.412 15.594 2.281 1.00 80.44 342 ALA A CA 1
ATOM 2544 C C . ALA A 1 342 ? -5.822 16.837 1.469 1.00 80.44 342 ALA A C 1
ATOM 2546 O O . ALA A 1 342 ? -6.069 16.744 0.263 1.00 80.44 342 ALA A O 1
ATOM 2547 N N . ARG A 1 343 ? -5.951 17.984 2.141 1.00 63.50 343 ARG A N 1
ATOM 2548 C CA . ARG A 1 343 ? -6.287 19.272 1.514 1.00 63.50 343 ARG A CA 1
ATOM 2549 C C . ARG A 1 343 ? -5.055 20.127 1.288 1.00 63.50 343 ARG A C 1
ATOM 2551 O O . ARG A 1 343 ? -4.168 20.098 2.167 1.00 63.50 343 ARG A O 1
#

Secondary structure (DSSP, 8-state):
--B---HHHHHHHTT--HHHHHHHHT--HHHHHHHHTTSSPPPHHHHHHHHHHHTS-HHHHH-B---PPEESSPPPTT--EEEEEEEETTEEEEEESBPTTS-B--SPPSEEEETTEEEE-SS-S-EEEEEES-THHHHHHHHHHHH-TTSEEEEEE--HHHHHHHHHHTS-SEEEEE--TTSS-HHHHTSSEEEEEEEEEEEEEEESTT-TT---SHHHHHHTTPPB-PPPTT-HHHHHHHHHHHHTT--S-TTSPTTPPPPSSHHHHHHHHHTTS-SEEEEEHHHHHHTTPEEEEEEEEEEEEEEETT-S-HHHHHHHHHHHT-HHHHHHHHTSTTEEE--

Radius of gyration: 26.58 Å; Cα contacts (8 Å, |Δi|>4): 633; chains: 1; bounding box: 52×44×84 Å